Protein AF-A0A8T4J0N2-F1 (afdb_monomer)

Sequence (206 aa):
MLAQEALPVLALLLLVGSVIFLAVCAVATTSNAPPVTGGPGDLLEAAFLAGGPGRVADTVVCTMREDGRVAIDGADRLHVVRPVSHAPVEGELLALCGPEWSRPLGELRAALMRSASVQTAGDALAARGLLWRPEQRATWRIAGRVNVAAFFFAVLSFLAPLFLGDGGAPSGAAFALPPVAMLSLAAGRALAPSRSRLTRAGRRAL

InterPro domains:
  IPR026467 Ser/Gly rich, Cys interspersed, C-terminal domain [TIGR04222] (13-206)

pLDDT: mean 86.7, std 9.24, range [50.88, 97.62]

Radius of gyration: 24.99 Å; Cα contacts (8 Å, |Δi|>4): 247; chains: 1; bounding box: 57×43×68 Å

Foldseek 3Di:
DVVLVPQLVVLLVLLVVLLVQLVCLLCVLLVPQAAADDFDPDPLLLLCLVPRLLSSLVVLLVVCVVVVQWDADPQQKIAGPHQDDPDPLSVVLCVVCPPVRMDRSVVSSVVSSVDPRSVVSVVVCSNNSFFDDPVSCPSSQVSLVSNVVSLVSLVCSLCVCVVVVVPDDQDPSSVVSVVSSVVSNVSSVVSRDDPRRGDPVNVVSD

Solvent-accessible surface area (backbone atoms only — not comparable to full-atom values): 11226 Å² total; per-residue (Å²): 112,77,76,71,53,48,58,44,50,49,34,52,52,45,38,54,50,24,48,51,50,28,51,51,35,44,48,57,42,63,72,64,55,54,66,72,63,80,69,66,90,49,71,57,49,45,28,29,72,76,57,32,50,60,36,28,39,51,47,53,52,49,53,36,36,74,70,60,24,33,47,71,52,98,82,53,30,35,35,60,74,40,99,74,60,93,46,72,56,48,44,52,50,55,59,73,25,44,96,77,36,38,40,51,41,72,58,49,42,64,50,45,42,68,30,66,56,50,47,50,52,52,50,53,40,26,66,23,20,29,29,59,53,71,71,68,44,43,62,36,53,48,26,43,51,48,33,54,50,32,39,53,51,36,52,48,64,66,47,45,46,76,75,71,66,59,86,66,83,81,48,77,56,56,66,50,42,62,63,50,42,52,50,46,50,51,50,43,62,72,65,45,79,65,95,65,52,59,30,78,58,30,65,70,64,108

Organism: NCBI:txid299421

Mean predicted aligned error: 8.15 Å

Structure (mmCIF, N/CA/C/O backbone):
data_AF-A0A8T4J0N2-F1
#
_entry.id   AF-A0A8T4J0N2-F1
#
loop_
_atom_site.group_PDB
_atom_site.id
_atom_site.type_symbol
_atom_site.label_atom_id
_atom_site.label_alt_id
_atom_site.label_comp_id
_atom_site.label_asym_id
_atom_site.label_entity_id
_atom_site.label_seq_id
_atom_site.pdbx_PDB_ins_code
_atom_site.Cartn_x
_atom_site.Cartn_y
_atom_site.Cartn_z
_atom_site.occupancy
_atom_site.B_iso_or_equiv
_atom_site.auth_seq_id
_atom_site.auth_comp_id
_atom_site.auth_asym_id
_atom_site.auth_atom_id
_atom_site.pdbx_PDB_model_num
ATOM 1 N N . MET A 1 1 ? 29.913 16.029 -36.527 1.00 50.88 1 MET A N 1
ATOM 2 C CA . MET A 1 1 ? 29.400 14.638 -36.547 1.00 50.88 1 MET A CA 1
ATOM 3 C C . MET A 1 1 ? 29.474 13.961 -35.180 1.00 50.88 1 MET A C 1
ATOM 5 O O . MET A 1 1 ? 28.426 13.564 -34.704 1.00 50.88 1 MET A O 1
ATOM 9 N N . LEU A 1 2 ? 30.628 13.884 -34.494 1.00 55.22 2 LEU A N 1
ATOM 10 C CA . LEU A 1 2 ? 30.726 13.178 -33.194 1.00 55.22 2 LEU A CA 1
ATOM 11 C C . LEU A 1 2 ? 29.825 13.741 -32.071 1.00 55.22 2 LEU A C 1
ATOM 13 O O . LEU A 1 2 ? 29.312 12.971 -31.266 1.00 55.22 2 LEU A O 1
ATOM 17 N N . ALA A 1 3 ? 29.582 15.056 -32.036 1.00 60.94 3 ALA A N 1
ATOM 18 C CA . ALA A 1 3 ? 28.696 15.668 -31.037 1.00 60.94 3 ALA A CA 1
ATOM 19 C C . ALA A 1 3 ? 27.197 15.371 -31.272 1.00 60.94 3 ALA A C 1
ATOM 21 O O . ALA A 1 3 ? 26.431 15.340 -30.314 1.00 60.94 3 ALA A O 1
ATOM 22 N N . GLN A 1 4 ? 26.792 15.103 -32.522 1.00 63.59 4 GLN A N 1
ATOM 23 C CA . GLN A 1 4 ? 25.394 14.835 -32.899 1.00 63.59 4 GLN A CA 1
ATOM 24 C C . GLN A 1 4 ? 24.939 13.437 -32.441 1.00 63.59 4 GLN A C 1
ATOM 26 O O . GLN A 1 4 ? 23.790 13.246 -32.058 1.00 63.59 4 GLN A O 1
ATOM 31 N N . GLU A 1 5 ? 25.857 12.463 -32.440 1.00 69.62 5 GLU A N 1
ATOM 32 C CA . GLU A 1 5 ? 25.585 11.070 -32.049 1.00 69.62 5 GLU A CA 1
ATOM 33 C C . GLU A 1 5 ? 25.637 10.846 -30.531 1.00 69.62 5 GLU A C 1
ATOM 35 O O . GLU A 1 5 ? 25.103 9.860 -30.025 1.00 69.62 5 GLU A O 1
ATOM 40 N N . ALA A 1 6 ? 26.260 11.756 -29.779 1.00 78.56 6 ALA A N 1
ATOM 41 C CA . ALA A 1 6 ? 26.442 11.591 -28.340 1.00 78.56 6 ALA A CA 1
ATOM 42 C C . ALA A 1 6 ? 25.104 11.558 -27.584 1.00 78.56 6 ALA A C 1
ATOM 44 O O . ALA A 1 6 ? 24.925 10.753 -26.671 1.00 78.56 6 ALA A O 1
ATOM 45 N N . LEU A 1 7 ? 24.148 12.399 -27.991 1.00 79.19 7 LEU A N 1
ATOM 46 C CA . LEU A 1 7 ? 22.839 12.515 -27.352 1.00 79.19 7 LEU A CA 1
ATOM 47 C C . LEU A 1 7 ? 21.969 11.247 -27.516 1.00 79.19 7 LEU A C 1
ATOM 49 O O . LEU A 1 7 ? 21.529 10.707 -26.496 1.00 79.19 7 LEU A O 1
ATOM 53 N N . PRO A 1 8 ? 21.738 10.709 -28.736 1.00 78.31 8 PRO A N 1
ATOM 54 C CA . PRO A 1 8 ? 20.939 9.496 -28.902 1.00 78.31 8 PRO A CA 1
ATOM 55 C C . PRO A 1 8 ? 21.614 8.251 -28.314 1.00 78.31 8 PRO A C 1
ATOM 57 O O . PRO A 1 8 ? 20.932 7.405 -27.735 1.00 78.31 8 PRO A O 1
ATOM 60 N N . VAL A 1 9 ? 22.946 8.145 -28.393 1.00 82.81 9 VAL A N 1
ATOM 61 C CA . VAL A 1 9 ? 23.694 7.035 -27.780 1.00 82.81 9 VAL A CA 1
ATOM 62 C C . VAL A 1 9 ? 23.584 7.080 -26.255 1.00 82.81 9 VAL A C 1
ATOM 64 O O . VAL A 1 9 ? 23.307 6.054 -25.634 1.00 82.81 9 VAL A O 1
ATOM 67 N N . LEU A 1 10 ? 23.721 8.260 -25.642 1.00 86.69 10 LEU A N 1
ATOM 68 C CA . LEU A 1 10 ? 23.534 8.432 -24.201 1.00 86.69 10 LEU A CA 1
ATOM 69 C C . LEU A 1 10 ? 22.106 8.073 -23.770 1.00 86.69 10 LEU A C 1
ATOM 71 O O . LEU A 1 10 ? 21.930 7.366 -22.778 1.00 8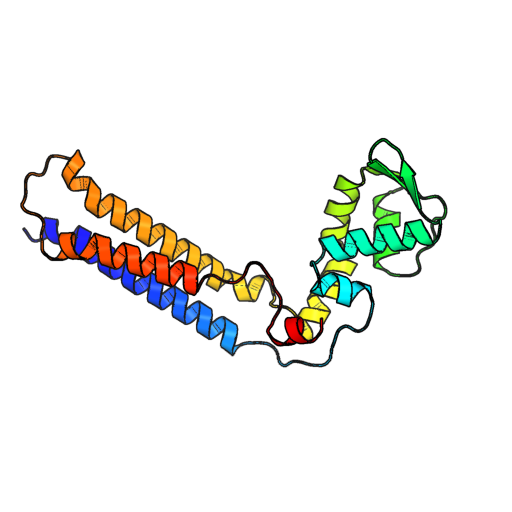6.69 10 LEU A O 1
ATOM 75 N N . ALA A 1 11 ? 21.090 8.507 -24.521 1.00 84.19 11 ALA A N 1
ATOM 76 C CA . ALA A 1 11 ? 19.697 8.162 -24.244 1.00 84.19 11 ALA A CA 1
ATOM 77 C C . ALA A 1 11 ? 19.457 6.643 -24.308 1.00 84.19 11 ALA A C 1
ATOM 79 O O . ALA A 1 11 ? 18.783 6.086 -23.441 1.00 84.19 11 ALA A O 1
ATOM 80 N N . LEU A 1 12 ? 20.053 5.956 -25.285 1.00 85.38 12 LEU A N 1
ATOM 81 C CA . LEU A 1 12 ? 19.933 4.507 -25.436 1.00 85.38 12 LEU A CA 1
ATOM 82 C C . LEU A 1 12 ? 20.635 3.757 -24.292 1.00 85.38 12 LEU A C 1
ATOM 84 O O . LEU A 1 12 ? 20.053 2.837 -23.715 1.00 85.38 12 LEU A O 1
ATOM 88 N N . LEU A 1 13 ? 21.834 4.192 -23.893 1.00 87.94 13 LEU A N 1
ATOM 89 C CA . LEU A 1 13 ? 22.542 3.643 -22.731 1.00 87.94 13 LEU A CA 1
ATOM 90 C C . LEU A 1 13 ? 21.760 3.855 -21.426 1.00 87.94 13 LEU A C 1
ATOM 92 O O . LEU A 1 13 ? 21.659 2.929 -20.621 1.00 87.94 13 LEU A O 1
ATOM 96 N N . LEU A 1 14 ? 21.158 5.033 -21.229 1.00 88.56 14 LEU A N 1
ATOM 97 C CA . LEU A 1 14 ? 20.304 5.321 -20.072 1.00 88.56 14 LEU A CA 1
ATOM 98 C C . LEU A 1 14 ? 19.050 4.441 -20.053 1.00 88.56 14 LEU A C 1
ATOM 100 O O . LEU A 1 14 ? 18.684 3.924 -18.996 1.00 88.56 14 LEU A O 1
ATOM 104 N N . LEU A 1 15 ? 18.409 4.220 -21.206 1.00 87.25 15 LEU A N 1
ATOM 105 C CA . LEU A 1 15 ? 17.258 3.323 -21.321 1.00 87.25 15 LEU A CA 1
ATOM 106 C C . LEU A 1 15 ? 17.630 1.893 -20.931 1.00 87.25 15 LEU A C 1
ATOM 108 O O . LEU A 1 15 ? 17.004 1.329 -20.031 1.00 87.25 15 LEU A O 1
ATOM 112 N N . VAL A 1 16 ? 18.671 1.334 -21.552 1.00 88.94 16 VAL A N 1
ATOM 113 C CA . VAL A 1 16 ? 19.139 -0.032 -21.277 1.00 88.94 16 VAL A CA 1
ATOM 114 C C . VAL A 1 16 ? 19.556 -0.174 -19.811 1.00 88.94 16 VAL A C 1
ATOM 116 O O . VAL A 1 16 ? 19.083 -1.080 -19.123 1.00 88.94 16 VAL A O 1
ATOM 119 N N . GLY A 1 17 ? 20.356 0.763 -19.296 1.00 89.94 17 GLY A N 1
ATOM 120 C CA . GLY A 1 17 ? 20.776 0.790 -17.896 1.00 89.94 17 GLY A CA 1
ATOM 121 C C . GLY A 1 17 ? 19.598 0.866 -16.923 1.00 89.94 17 GLY A C 1
ATOM 122 O O . GLY A 1 17 ? 19.579 0.146 -15.927 1.00 89.94 17 GLY A O 1
ATOM 123 N N . SER A 1 18 ? 18.570 1.665 -17.229 1.00 88.75 18 SER A N 1
ATOM 124 C CA . SER A 1 18 ? 17.374 1.783 -16.383 1.00 88.75 18 SER A CA 1
ATOM 125 C C . SER A 1 18 ? 16.547 0.495 -16.336 1.00 88.75 18 SER A C 1
ATOM 127 O O . SER A 1 18 ? 16.033 0.138 -15.276 1.00 88.75 18 SER A O 1
ATOM 129 N N . VAL A 1 19 ? 16.432 -0.222 -17.462 1.00 88.75 19 VAL A N 1
ATOM 130 C CA . VAL A 1 19 ? 15.719 -1.506 -17.536 1.00 88.75 19 VAL A CA 1
ATOM 131 C C . VAL A 1 19 ? 16.479 -2.574 -16.755 1.00 88.75 19 VAL A C 1
ATOM 133 O O . VAL A 1 19 ? 15.862 -3.294 -15.973 1.00 88.75 19 VAL A O 1
ATOM 136 N N . ILE A 1 20 ? 17.807 -2.641 -16.902 1.00 89.69 20 ILE A N 1
ATOM 137 C CA . ILE A 1 20 ? 18.653 -3.566 -16.134 1.00 89.69 20 ILE A CA 1
ATOM 138 C C . ILE A 1 20 ? 18.548 -3.258 -14.639 1.00 89.69 20 ILE A C 1
ATOM 140 O O . ILE A 1 20 ? 18.292 -4.163 -13.850 1.00 89.69 20 ILE A O 1
ATOM 144 N N . PHE A 1 21 ? 18.670 -1.991 -14.239 1.00 89.50 21 PHE A N 1
ATOM 145 C CA . PHE A 1 21 ? 18.542 -1.581 -12.840 1.00 89.50 21 PHE A CA 1
ATOM 146 C C . PHE A 1 21 ? 17.172 -1.952 -12.254 1.00 89.50 21 PHE A C 1
ATOM 148 O O . PHE A 1 21 ? 17.094 -2.486 -11.146 1.00 89.50 21 PHE A O 1
ATOM 155 N N . LEU A 1 22 ? 16.093 -1.737 -13.015 1.00 87.94 22 LEU A N 1
ATOM 156 C CA . LEU A 1 22 ? 14.745 -2.150 -12.634 1.00 87.94 22 LEU A CA 1
ATOM 157 C C . LEU A 1 22 ? 14.621 -3.668 -12.493 1.00 87.94 22 LEU A C 1
ATOM 159 O O . LEU A 1 22 ? 14.074 -4.131 -11.493 1.00 87.94 22 LEU A O 1
ATOM 163 N N . ALA A 1 23 ? 15.133 -4.434 -13.455 1.00 87.94 23 ALA A N 1
ATOM 164 C CA . ALA A 1 23 ? 15.103 -5.892 -13.423 1.00 87.94 23 ALA A CA 1
ATOM 165 C C . ALA A 1 23 ? 15.900 -6.446 -12.234 1.00 87.94 23 ALA A C 1
ATOM 167 O O . ALA A 1 23 ? 15.389 -7.289 -11.502 1.00 87.94 23 ALA A O 1
ATOM 168 N N . VAL A 1 24 ? 17.103 -5.923 -11.977 1.00 89.00 24 VAL A N 1
ATOM 169 C CA . VAL A 1 24 ? 17.932 -6.302 -10.823 1.00 89.00 24 VAL A CA 1
ATOM 170 C C . VAL A 1 24 ? 17.214 -5.982 -9.517 1.00 89.00 24 VAL A C 1
ATOM 172 O O . VAL A 1 24 ? 17.145 -6.840 -8.644 1.00 89.00 24 VAL A O 1
ATOM 175 N N . CYS A 1 25 ? 16.617 -4.795 -9.384 1.00 86.81 25 CYS A N 1
ATOM 176 C CA . CYS A 1 25 ? 15.851 -4.439 -8.190 1.00 86.81 25 CYS A CA 1
ATOM 177 C C . CYS A 1 25 ? 14.609 -5.327 -8.012 1.00 86.81 25 CYS A C 1
ATOM 179 O O . CYS A 1 25 ? 14.302 -5.732 -6.892 1.00 86.81 25 CYS A O 1
ATOM 181 N N . ALA A 1 26 ? 13.901 -5.666 -9.091 1.00 85.25 26 ALA A N 1
ATOM 182 C CA . ALA A 1 26 ? 12.766 -6.584 -9.040 1.00 85.25 26 ALA A CA 1
ATOM 183 C C . ALA A 1 26 ? 13.210 -7.985 -8.585 1.00 85.25 26 ALA A C 1
ATOM 185 O O . ALA A 1 26 ? 12.654 -8.533 -7.636 1.00 85.25 26 ALA A O 1
ATOM 186 N N . VAL A 1 27 ? 14.265 -8.536 -9.190 1.00 86.25 27 VAL A N 1
ATOM 187 C CA . VAL A 1 27 ? 14.806 -9.852 -8.827 1.00 86.25 27 VAL A CA 1
ATOM 188 C C . VAL A 1 27 ? 15.320 -9.848 -7.391 1.00 86.25 27 VAL A C 1
ATOM 190 O O . VAL A 1 27 ? 14.867 -10.670 -6.602 1.00 86.25 27 VAL A O 1
ATOM 193 N N . ALA A 1 28 ? 16.175 -8.893 -7.017 1.00 85.06 28 ALA A N 1
ATOM 194 C CA . ALA A 1 28 ? 16.762 -8.802 -5.682 1.00 85.06 28 ALA A CA 1
ATOM 195 C C . ALA A 1 28 ? 15.707 -8.643 -4.581 1.00 85.06 28 ALA A C 1
ATOM 197 O O . ALA A 1 28 ? 15.863 -9.181 -3.488 1.00 85.06 28 ALA A O 1
ATOM 198 N N . THR A 1 29 ? 14.616 -7.923 -4.848 1.00 81.62 29 THR A N 1
ATOM 199 C CA . THR A 1 29 ? 13.525 -7.818 -3.872 1.00 81.62 29 THR A CA 1
ATOM 200 C C . THR A 1 29 ? 12.749 -9.121 -3.767 1.00 81.62 29 THR A C 1
ATOM 202 O O . THR A 1 29 ? 12.501 -9.576 -2.658 1.00 81.62 29 THR A O 1
ATOM 205 N N . THR A 1 30 ? 12.431 -9.772 -4.890 1.00 77.31 30 THR A N 1
ATOM 206 C CA . THR A 1 30 ? 11.711 -11.056 -4.880 1.00 77.31 30 THR A CA 1
ATOM 207 C C . THR A 1 30 ? 12.519 -12.222 -4.312 1.00 77.31 30 THR A C 1
ATOM 209 O O . THR A 1 30 ? 11.931 -13.094 -3.678 1.00 77.31 30 THR A O 1
ATOM 212 N N . SER A 1 31 ? 13.841 -12.243 -4.497 1.00 78.56 31 SER A N 1
ATOM 213 C CA . SER A 1 31 ? 14.718 -13.298 -3.978 1.00 78.56 31 SER A CA 1
ATOM 214 C C . SER A 1 31 ? 14.928 -13.196 -2.470 1.00 78.56 31 SER A C 1
ATOM 216 O O . SER A 1 31 ? 15.083 -14.216 -1.810 1.00 78.56 31 SER A O 1
ATOM 218 N N . ASN A 1 32 ? 14.864 -11.984 -1.913 1.00 76.06 32 ASN A N 1
ATOM 219 C CA . ASN A 1 32 ? 14.923 -11.729 -0.473 1.00 76.06 32 ASN A CA 1
ATOM 220 C C . ASN A 1 32 ? 13.533 -11.765 0.192 1.00 76.06 32 ASN A C 1
ATOM 222 O O . ASN A 1 32 ? 13.309 -11.105 1.209 1.00 76.06 32 ASN A O 1
ATOM 226 N N . ALA A 1 33 ? 12.579 -12.506 -0.387 1.00 70.50 33 ALA A N 1
ATOM 227 C CA . ALA A 1 33 ? 11.277 -12.708 0.235 1.00 70.50 33 ALA A CA 1
ATOM 228 C C . ALA A 1 33 ? 11.452 -13.369 1.615 1.00 70.50 33 ALA A C 1
ATOM 230 O O . ALA A 1 33 ? 12.124 -14.400 1.701 1.00 70.50 33 ALA A O 1
ATOM 231 N N . PRO A 1 34 ? 10.842 -12.827 2.686 1.00 72.44 34 PRO A N 1
ATOM 232 C CA . PRO A 1 34 ? 10.880 -13.476 3.988 1.00 72.44 34 PRO A CA 1
ATOM 233 C C . PRO A 1 34 ? 10.275 -14.888 3.914 1.00 72.44 34 PRO A C 1
ATOM 235 O O . PRO A 1 34 ? 9.310 -15.095 3.166 1.00 72.44 34 PRO A O 1
ATOM 238 N N . PRO A 1 35 ? 10.799 -15.854 4.689 1.00 79.00 35 PRO A N 1
ATOM 239 C CA . PRO A 1 35 ? 10.188 -17.171 4.794 1.00 79.00 35 PRO A CA 1
ATOM 240 C C . PRO A 1 35 ? 8.752 -17.055 5.317 1.00 79.00 35 PRO A C 1
ATOM 242 O O . PRO A 1 35 ? 8.436 -16.201 6.145 1.00 79.00 35 PRO A O 1
ATOM 245 N N . VAL A 1 36 ? 7.877 -17.924 4.813 1.00 84.44 36 VAL A N 1
ATOM 246 C CA . VAL A 1 36 ? 6.458 -17.925 5.177 1.00 84.44 36 VAL A CA 1
ATOM 247 C C . VAL A 1 36 ? 6.273 -18.745 6.443 1.00 84.44 36 VAL A C 1
ATOM 249 O O . VAL A 1 36 ? 6.530 -19.949 6.439 1.00 84.44 36 VAL A O 1
ATOM 252 N N . THR A 1 37 ? 5.801 -18.110 7.510 1.00 83.25 37 THR A N 1
ATOM 253 C CA . THR A 1 37 ? 5.580 -18.759 8.809 1.00 83.25 37 THR A CA 1
ATOM 254 C C . THR A 1 37 ? 4.122 -18.595 9.247 1.00 83.25 37 THR A C 1
ATOM 256 O O . THR A 1 37 ? 3.791 -17.747 10.066 1.00 83.25 37 THR A O 1
ATOM 259 N N . GLY A 1 38 ? 3.226 -19.420 8.691 1.00 84.25 38 GLY A N 1
ATOM 260 C CA . GLY A 1 38 ? 1.803 -19.468 9.070 1.00 84.25 38 GLY A CA 1
ATOM 261 C C . GLY A 1 38 ? 0.872 -18.543 8.270 1.00 84.25 38 GLY A C 1
ATOM 262 O O . GLY A 1 38 ? 1.236 -18.042 7.206 1.00 84.25 38 GLY A O 1
ATOM 263 N N . GLY A 1 39 ? -0.359 -18.375 8.768 1.00 85.69 39 GLY A N 1
ATOM 264 C CA . GLY A 1 39 ? -1.428 -17.555 8.179 1.00 85.69 39 GLY A CA 1
ATOM 265 C C . GLY A 1 39 ? -1.820 -16.353 9.057 1.00 85.69 39 GLY A C 1
ATOM 266 O O . GLY A 1 39 ? -1.110 -16.055 10.022 1.00 85.69 39 GLY A O 1
ATOM 267 N N . PRO A 1 40 ? -2.915 -15.640 8.729 1.00 86.12 40 PRO A N 1
ATOM 268 C CA . PRO A 1 40 ?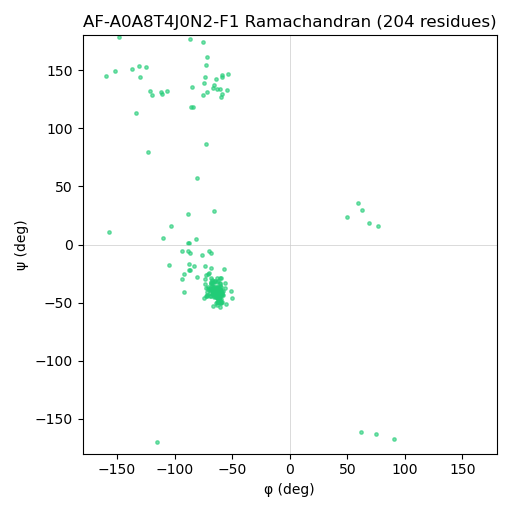 -3.482 -14.626 9.617 1.00 86.12 40 PRO A CA 1
ATOM 269 C C . PRO A 1 40 ? -3.970 -15.276 10.919 1.00 86.12 40 PRO A C 1
ATOM 271 O O . PRO A 1 40 ? -4.619 -16.321 10.889 1.00 86.12 40 PRO A O 1
ATOM 274 N N . GLY A 1 41 ? -3.625 -14.674 12.055 1.00 86.81 41 GLY A N 1
ATOM 275 C CA . GLY A 1 41 ? -3.974 -15.165 13.388 1.00 86.81 41 GLY A CA 1
ATOM 276 C C . GLY A 1 41 ? -5.337 -14.691 13.890 1.00 86.81 41 GLY A C 1
ATOM 277 O O . GLY A 1 41 ? -5.911 -15.333 14.765 1.00 86.81 41 GLY A O 1
ATOM 278 N N . ASP A 1 42 ? -5.865 -13.594 13.342 1.00 91.12 42 ASP A N 1
ATOM 279 C CA . ASP A 1 42 ? -7.144 -13.012 13.750 1.00 91.12 42 ASP A CA 1
ATOM 280 C C . ASP A 1 42 ? -7.893 -12.324 12.585 1.00 91.12 42 ASP A C 1
ATOM 282 O O . ASP A 1 42 ? -7.427 -12.265 11.439 1.00 91.12 42 ASP A O 1
ATOM 286 N N . LEU A 1 43 ? -9.088 -11.804 12.888 1.00 92.50 43 LEU A N 1
ATOM 287 C CA . LEU A 1 43 ? -9.945 -11.096 11.933 1.00 92.50 43 LEU A CA 1
ATOM 288 C C . LEU A 1 43 ? -9.298 -9.807 11.399 1.00 92.50 43 LEU A C 1
ATOM 290 O O . LEU A 1 43 ? -9.482 -9.470 10.228 1.00 92.50 43 LEU A O 1
ATOM 294 N N . LEU A 1 44 ? -8.549 -9.077 12.230 1.00 93.25 44 LEU A N 1
ATOM 295 C CA . LEU A 1 44 ? -7.941 -7.800 11.849 1.00 93.25 44 LEU A CA 1
ATOM 296 C C . LEU A 1 44 ? -6.767 -8.013 10.892 1.00 93.25 44 LEU A C 1
ATOM 298 O O . LEU A 1 44 ? -6.606 -7.266 9.929 1.00 93.25 44 LEU A O 1
ATOM 302 N N . GLU A 1 45 ? -5.985 -9.066 11.091 1.00 93.75 45 GLU A N 1
ATOM 303 C CA . GLU A 1 45 ? -4.941 -9.501 10.177 1.00 93.75 45 GLU A CA 1
ATOM 304 C C . GLU A 1 45 ? -5.520 -9.993 8.848 1.00 93.75 45 GLU A C 1
ATOM 306 O O . GLU A 1 45 ? -5.011 -9.621 7.786 1.00 93.75 45 GLU A O 1
ATOM 311 N N . ALA A 1 46 ? -6.615 -10.760 8.873 1.00 93.31 46 ALA A N 1
ATOM 312 C CA . ALA A 1 46 ? -7.325 -11.159 7.657 1.00 93.31 46 ALA A CA 1
ATOM 313 C C . ALA A 1 46 ? -7.867 -9.935 6.893 1.00 93.31 46 ALA A C 1
ATOM 315 O O . ALA A 1 46 ? -7.671 -9.813 5.680 1.00 93.31 46 ALA A O 1
ATOM 316 N N . ALA A 1 47 ? -8.458 -8.967 7.601 1.00 93.31 47 ALA A N 1
ATOM 317 C CA . ALA A 1 47 ? -8.879 -7.685 7.041 1.00 93.31 47 ALA A CA 1
ATOM 318 C C . ALA A 1 47 ? -7.694 -6.905 6.443 1.00 93.31 47 ALA A C 1
ATOM 320 O O . ALA A 1 47 ? -7.801 -6.348 5.343 1.00 93.31 47 ALA A O 1
ATOM 321 N N . PHE A 1 48 ? -6.538 -6.909 7.115 1.00 93.94 48 PHE A N 1
ATOM 322 C CA . PHE A 1 48 ? -5.318 -6.281 6.614 1.00 93.94 48 PHE A CA 1
ATOM 323 C C . PHE A 1 48 ? -4.843 -6.948 5.319 1.00 93.94 48 PHE A C 1
ATOM 325 O O . PHE A 1 48 ? -4.456 -6.254 4.379 1.00 93.94 48 PHE A O 1
ATOM 332 N N . LEU A 1 49 ? -4.890 -8.276 5.214 1.00 92.12 49 LEU A N 1
ATOM 333 C CA . LEU A 1 49 ? -4.537 -8.964 3.972 1.00 92.12 49 LEU A CA 1
ATOM 334 C C . LEU A 1 49 ? -5.543 -8.655 2.852 1.00 92.12 49 LEU A C 1
ATOM 336 O O . LEU A 1 49 ? -5.136 -8.386 1.722 1.00 92.12 49 LEU A O 1
ATOM 340 N N . ALA A 1 50 ? -6.838 -8.609 3.162 1.00 90.56 50 ALA A N 1
ATOM 341 C CA . ALA A 1 50 ? -7.890 -8.379 2.174 1.00 90.56 50 ALA A CA 1
ATOM 342 C C . ALA A 1 50 ? -7.883 -6.957 1.583 1.00 90.56 50 ALA A C 1
ATOM 344 O O . ALA A 1 50 ? -8.255 -6.767 0.425 1.00 90.56 50 ALA A O 1
ATOM 345 N N . GLY A 1 51 ? -7.477 -5.938 2.350 1.00 87.56 51 GLY A N 1
ATOM 346 C CA . GLY A 1 51 ? -7.547 -4.545 1.881 1.00 87.56 51 GLY A CA 1
ATOM 347 C C . GLY A 1 51 ? -6.597 -3.551 2.546 1.00 87.56 51 GLY A C 1
ATOM 348 O O . GLY A 1 51 ? -6.718 -2.344 2.333 1.00 87.56 51 GLY A O 1
ATOM 349 N N . GLY A 1 52 ? -5.632 -4.023 3.328 1.00 91.81 52 GLY A N 1
ATOM 350 C CA . GLY A 1 52 ? -4.648 -3.193 4.014 1.00 91.81 52 GLY A CA 1
ATOM 351 C C . GLY A 1 52 ? -5.211 -2.448 5.231 1.00 91.81 52 GLY A C 1
ATOM 352 O O . GLY A 1 52 ? -6.290 -2.775 5.726 1.00 91.81 52 GLY A O 1
ATOM 353 N N . PRO A 1 53 ? -4.507 -1.406 5.709 1.00 93.62 53 PRO A N 1
ATOM 354 C CA . PRO A 1 53 ? -4.854 -0.709 6.951 1.00 93.62 53 PRO A CA 1
ATOM 355 C C . PRO A 1 53 ? -6.226 -0.025 6.896 1.00 93.62 53 PRO A C 1
ATOM 357 O O . PRO A 1 53 ? -6.896 0.092 7.915 1.00 93.62 53 PRO A O 1
ATOM 360 N N . GLY A 1 54 ? -6.678 0.391 5.707 1.00 94.00 54 GLY A N 1
ATOM 361 C CA . GLY A 1 54 ? -8.024 0.939 5.534 1.00 94.00 54 GLY A CA 1
ATOM 362 C C . GLY A 1 54 ? -9.103 -0.109 5.806 1.00 94.00 54 GLY A C 1
ATOM 363 O O . GLY A 1 54 ? -10.067 0.171 6.509 1.00 94.00 54 GLY A O 1
ATOM 364 N N . ARG A 1 55 ? -8.929 -1.345 5.325 1.00 94.62 55 ARG A N 1
ATOM 365 C CA . ARG A 1 55 ? -9.894 -2.414 5.608 1.00 94.62 55 ARG A CA 1
ATOM 366 C C . ARG A 1 55 ? -9.905 -2.783 7.092 1.00 94.62 55 ARG A C 1
ATOM 368 O O . ARG A 1 55 ? -10.979 -3.062 7.610 1.00 94.62 55 ARG A O 1
ATOM 375 N N . VAL A 1 56 ? -8.763 -2.720 7.780 1.00 96.00 56 VAL A N 1
ATOM 376 C CA . VAL A 1 56 ? -8.711 -2.877 9.245 1.00 96.00 56 VAL A CA 1
ATOM 377 C C . VAL A 1 56 ? -9.533 -1.797 9.937 1.00 96.00 56 VAL A C 1
ATOM 379 O O . VAL A 1 56 ? -10.403 -2.130 10.730 1.00 96.00 56 VAL A O 1
ATOM 382 N N . ALA A 1 57 ? -9.329 -0.524 9.587 1.00 96.50 57 ALA A N 1
ATOM 383 C CA . ALA A 1 57 ? -10.091 0.577 10.173 1.00 96.50 57 ALA A CA 1
ATOM 384 C C . ALA A 1 57 ? -11.608 0.428 9.953 1.00 96.50 57 ALA A C 1
ATOM 386 O O . ALA A 1 57 ? -12.376 0.606 10.893 1.00 96.50 57 ALA A O 1
ATOM 387 N N . ASP A 1 58 ? -12.033 0.043 8.743 1.00 96.50 58 ASP A N 1
ATOM 388 C CA . ASP A 1 58 ? -13.451 -0.224 8.453 1.00 96.50 58 ASP A CA 1
ATOM 389 C C . ASP A 1 58 ? -13.985 -1.385 9.293 1.00 96.50 58 ASP A C 1
ATOM 391 O O . ASP A 1 58 ? -15.069 -1.289 9.855 1.00 96.50 58 ASP A O 1
ATOM 395 N N . THR A 1 59 ? -13.206 -2.465 9.407 1.00 97.06 59 THR A N 1
ATOM 396 C CA . THR A 1 59 ? -13.592 -3.652 10.182 1.00 97.06 59 THR A CA 1
ATOM 397 C C . THR A 1 59 ? -13.788 -3.292 11.648 1.00 97.06 59 THR A C 1
ATOM 399 O O . THR A 1 59 ? -14.814 -3.642 12.207 1.00 97.06 59 THR A O 1
ATOM 402 N N . VAL A 1 60 ? -12.867 -2.527 12.240 1.00 96.94 60 VAL A N 1
ATOM 403 C CA . VAL A 1 60 ? -12.961 -2.059 13.632 1.00 96.94 60 VAL A CA 1
ATOM 404 C C . VAL A 1 60 ? -14.208 -1.203 13.855 1.00 96.94 60 VAL A C 1
ATOM 406 O O . VAL A 1 60 ? -14.929 -1.391 14.831 1.00 96.94 60 VAL A O 1
ATOM 409 N N . VAL A 1 61 ? -14.493 -0.265 12.949 1.00 96.50 61 VAL A N 1
ATOM 410 C CA . VAL A 1 61 ? -15.696 0.574 13.053 1.00 96.50 61 VAL A CA 1
ATOM 411 C C . VAL A 1 61 ? -16.963 -0.272 12.920 1.00 96.50 61 VAL A C 1
ATOM 413 O O . VAL A 1 61 ? -17.902 -0.080 13.691 1.00 96.50 61 VAL A O 1
ATOM 416 N N . CYS A 1 62 ? -16.995 -1.221 11.981 1.00 96.75 62 CYS A N 1
ATOM 417 C CA . CYS A 1 62 ? -18.117 -2.139 11.801 1.00 96.75 62 CYS A CA 1
ATOM 418 C C . CYS A 1 62 ? -18.339 -3.021 13.034 1.00 96.75 62 CYS A C 1
ATOM 420 O O . CYS A 1 62 ? -19.457 -3.041 13.540 1.00 96.75 62 CYS A O 1
ATOM 422 N N . THR A 1 63 ? -17.300 -3.666 13.571 1.00 96.38 63 THR A N 1
ATOM 423 C CA . THR A 1 63 ? -17.423 -4.538 14.752 1.00 96.38 63 THR A CA 1
ATOM 424 C C . THR A 1 63 ? -17.863 -3.749 15.981 1.00 96.38 63 THR A C 1
ATOM 426 O O . THR A 1 63 ? -18.793 -4.149 16.676 1.00 96.38 63 THR A O 1
ATOM 429 N N . MET A 1 64 ? -17.282 -2.570 16.227 1.00 97.12 64 MET A N 1
ATOM 430 C CA . MET A 1 64 ? -17.708 -1.718 17.342 1.00 97.12 64 MET A CA 1
ATOM 431 C C . MET A 1 64 ? -19.144 -1.200 17.170 1.00 97.12 64 MET A C 1
ATOM 433 O O . MET A 1 64 ? -19.835 -0.969 18.167 1.00 97.12 64 MET A O 1
ATOM 437 N N . ARG A 1 65 ? -19.603 -0.982 15.931 1.00 96.69 65 ARG A N 1
ATOM 438 C CA . ARG A 1 65 ? -20.978 -0.553 15.642 1.00 96.69 65 ARG A CA 1
ATOM 439 C C . ARG A 1 65 ? -21.971 -1.690 15.854 1.00 96.69 65 ARG A C 1
ATOM 441 O O . ARG A 1 65 ? -23.015 -1.460 16.454 1.00 96.69 65 ARG A O 1
ATOM 448 N N . GLU A 1 66 ? -21.647 -2.890 15.384 1.00 96.38 66 GLU A N 1
ATOM 449 C CA . GLU A 1 66 ? -22.450 -4.102 15.587 1.00 96.38 66 GLU A CA 1
ATOM 450 C C . GLU A 1 66 ? -22.592 -4.433 17.075 1.00 96.38 66 GLU A C 1
ATOM 452 O O . GLU A 1 66 ? -23.690 -4.731 17.539 1.00 96.38 66 GLU A O 1
ATOM 457 N N . ASP A 1 67 ? -21.527 -4.235 17.854 1.00 95.94 67 ASP A N 1
ATOM 458 C CA . ASP A 1 67 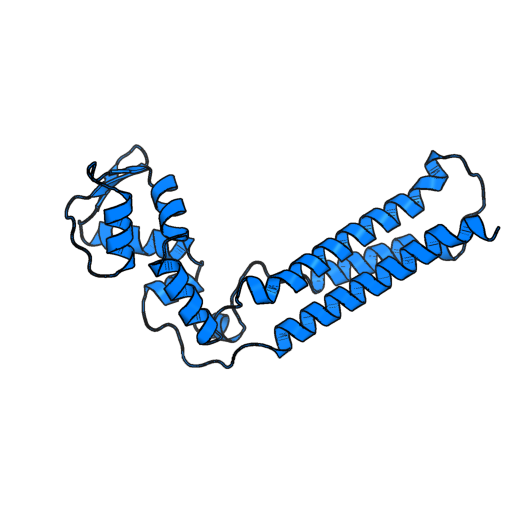? -21.564 -4.354 19.312 1.00 95.94 67 ASP A CA 1
ATOM 459 C C . ASP A 1 67 ? -22.356 -3.225 20.000 1.00 95.94 67 ASP A C 1
ATOM 461 O O . ASP A 1 67 ? -22.486 -3.218 21.225 1.00 95.94 67 ASP A O 1
ATOM 465 N N . GLY A 1 68 ? -22.830 -2.204 19.281 1.00 96.06 68 GLY A N 1
ATOM 466 C CA . GLY A 1 68 ? -23.490 -1.036 19.875 1.00 96.06 68 GLY A CA 1
ATOM 467 C C . GLY A 1 68 ? -22.570 -0.226 20.800 1.00 96.06 68 GLY A C 1
ATOM 468 O O . GLY A 1 68 ? -23.017 0.342 21.799 1.00 96.06 68 GLY A O 1
ATOM 469 N N . ARG A 1 69 ? -21.258 -0.228 20.533 1.00 96.81 69 ARG A N 1
ATOM 470 C CA . ARG A 1 69 ? -20.256 0.568 21.266 1.00 96.81 69 ARG A CA 1
ATOM 471 C C . ARG A 1 69 ? -20.013 1.925 20.616 1.00 96.81 69 ARG A C 1
ATOM 473 O O . ARG A 1 69 ? -19.666 2.876 21.314 1.00 96.81 69 ARG A O 1
ATOM 480 N N . VAL A 1 70 ? -20.254 2.034 19.314 1.00 97.12 70 VAL A N 1
ATOM 481 C CA . VAL A 1 70 ? -20.210 3.292 18.560 1.00 97.12 70 VAL A CA 1
ATOM 482 C C . VAL A 1 70 ? -21.464 3.453 17.704 1.00 97.12 70 VAL A C 1
ATOM 484 O O . VAL A 1 70 ? -22.085 2.472 17.296 1.00 97.12 70 VAL A O 1
ATOM 487 N N . ALA A 1 71 ? -21.819 4.697 17.408 1.00 96.75 71 ALA A N 1
ATOM 488 C CA . ALA A 1 71 ? -22.870 5.071 16.473 1.00 96.75 71 ALA A CA 1
ATOM 489 C C . ALA A 1 71 ? -22.299 6.008 15.403 1.00 96.75 71 ALA A C 1
ATOM 491 O O . ALA A 1 71 ? -21.324 6.712 15.649 1.00 96.75 71 ALA A O 1
ATOM 492 N N . ILE A 1 72 ? -22.898 6.016 14.214 1.00 96.19 72 ILE A N 1
ATOM 493 C CA . ILE A 1 72 ? -22.546 6.946 13.135 1.00 96.19 72 ILE A CA 1
ATOM 494 C C . ILE A 1 72 ? -23.797 7.762 12.829 1.00 96.19 72 ILE A C 1
ATOM 496 O O . ILE A 1 72 ? -24.871 7.181 12.653 1.00 96.19 72 ILE A O 1
ATOM 500 N N . ASP A 1 73 ? -23.668 9.085 12.811 1.00 93.94 73 ASP A N 1
ATOM 501 C CA . ASP A 1 73 ? -24.774 9.990 12.502 1.00 93.94 73 ASP A CA 1
ATOM 502 C C . ASP A 1 73 ? -24.929 10.247 10.990 1.00 93.94 73 ASP A C 1
ATOM 504 O O . ASP A 1 73 ? -24.153 9.772 10.160 1.00 93.94 73 ASP A O 1
ATOM 508 N N . GLY A 1 74 ? -25.960 11.011 10.615 1.00 88.62 74 GLY A N 1
ATOM 509 C CA . GLY A 1 74 ? -26.216 11.379 9.218 1.00 88.62 74 GLY A CA 1
ATOM 510 C C . GLY A 1 74 ? -25.186 12.338 8.602 1.00 88.62 74 GLY A C 1
ATOM 511 O O . GLY A 1 74 ? -25.256 12.592 7.403 1.00 88.62 74 GLY A O 1
ATOM 512 N N . ALA A 1 75 ? -24.246 12.866 9.392 1.00 91.56 75 ALA A N 1
ATOM 513 C CA . ALA A 1 75 ? -23.175 13.762 8.960 1.00 91.56 75 ALA A CA 1
ATOM 514 C C . ALA A 1 75 ? -21.812 13.046 8.851 1.00 91.56 75 ALA A C 1
ATOM 516 O O . ALA A 1 75 ? -20.777 13.709 8.789 1.00 91.56 75 ALA A O 1
ATOM 517 N N . ASP A 1 76 ? -21.809 11.707 8.826 1.00 94.19 76 ASP A N 1
ATOM 518 C CA . ASP A 1 76 ? -20.608 10.863 8.765 1.00 94.19 76 ASP A CA 1
ATOM 519 C C . ASP A 1 76 ? -19.650 11.086 9.949 1.00 94.19 76 ASP A C 1
ATOM 521 O O . ASP A 1 76 ? -18.421 11.044 9.830 1.00 94.19 76 ASP A O 1
ATOM 525 N N . ARG A 1 77 ? -20.211 11.347 11.132 1.00 96.56 77 ARG A N 1
ATOM 526 C CA . ARG A 1 77 ? -19.458 11.456 12.381 1.00 96.56 77 ARG A CA 1
ATOM 527 C C . ARG A 1 77 ? -19.704 10.230 13.242 1.00 96.56 77 ARG A C 1
ATOM 529 O O . ARG A 1 77 ? -20.840 9.810 13.454 1.00 96.56 77 ARG A O 1
ATOM 536 N N . LEU A 1 78 ? -18.612 9.668 13.750 1.00 97.62 78 LEU A N 1
ATOM 537 C CA . LEU A 1 78 ? -18.651 8.583 14.714 1.00 97.62 78 LEU A CA 1
ATOM 538 C C . LEU A 1 78 ? -18.796 9.163 16.120 1.00 97.62 78 LEU A C 1
ATOM 540 O O . LEU A 1 78 ? -18.082 10.099 16.472 1.00 97.62 78 LEU A O 1
ATOM 544 N N . HIS A 1 79 ? -19.679 8.567 16.912 1.00 97.50 79 HIS A N 1
ATOM 545 C CA . HIS A 1 79 ? -19.932 8.865 18.318 1.00 97.50 79 HIS A CA 1
ATOM 546 C C . HIS A 1 79 ? -19.701 7.604 19.147 1.00 97.50 79 HIS A C 1
ATOM 548 O O . HIS A 1 79 ? -20.194 6.527 18.806 1.00 97.50 79 HIS A O 1
ATOM 554 N N . VAL A 1 80 ? -18.960 7.717 20.242 1.00 97.38 80 VAL A N 1
ATOM 555 C CA . VAL A 1 80 ? -18.722 6.618 21.178 1.00 97.38 80 VAL A CA 1
ATOM 556 C C . VAL A 1 80 ? -19.890 6.549 22.156 1.00 97.38 80 VAL A C 1
ATOM 558 O O . VAL A 1 80 ? -20.143 7.482 22.909 1.00 97.38 80 VAL A O 1
ATOM 561 N N . VAL A 1 81 ? -20.596 5.419 22.151 1.00 97.00 81 VAL A N 1
ATOM 562 C CA . VAL A 1 81 ? -21.727 5.137 23.051 1.00 97.00 81 VAL A CA 1
ATOM 563 C C . VAL A 1 81 ? -21.234 4.431 24.310 1.00 97.00 81 VAL A C 1
ATOM 565 O O . VAL A 1 81 ? -21.679 4.726 25.417 1.00 97.00 81 VAL A O 1
ATOM 568 N N . ARG A 1 82 ? -20.300 3.486 24.148 1.00 95.69 82 ARG A N 1
ATOM 569 C CA . ARG A 1 82 ? -19.689 2.731 25.246 1.00 95.69 82 ARG A CA 1
ATOM 570 C C . ARG A 1 82 ? -18.171 2.690 25.051 1.00 95.69 82 ARG A C 1
ATOM 572 O O . ARG A 1 82 ? -17.718 2.038 24.109 1.00 95.69 82 ARG A O 1
ATOM 579 N N . PRO A 1 83 ? -17.375 3.334 25.924 1.00 93.81 83 PRO A N 1
ATOM 580 C CA . PRO A 1 83 ? -15.923 3.430 25.776 1.00 93.81 83 PRO A CA 1
ATOM 581 C C . PRO A 1 83 ? -15.216 2.156 26.263 1.00 93.81 83 PRO A C 1
ATOM 583 O O . PRO A 1 83 ? -14.381 2.187 27.163 1.00 93.81 83 PRO A O 1
ATOM 586 N N . VAL A 1 84 ? -15.582 1.011 25.687 1.00 94.56 84 VAL A N 1
ATOM 587 C CA . VAL A 1 84 ? -15.009 -0.301 26.006 1.00 94.56 84 VAL A CA 1
ATOM 588 C C . VAL A 1 84 ? -14.186 -0.777 24.819 1.00 94.56 84 VAL A C 1
ATOM 590 O O . VAL A 1 84 ? -14.682 -0.796 23.692 1.00 94.56 84 VAL A O 1
ATOM 593 N N . SER A 1 85 ? -12.946 -1.179 25.087 1.00 94.12 85 SER A N 1
ATOM 594 C CA . SER A 1 85 ? -12.017 -1.739 24.108 1.00 94.12 85 SER A CA 1
ATOM 595 C C . SER A 1 85 ? -11.771 -3.220 24.398 1.00 94.12 85 SER A C 1
ATOM 597 O O . SER A 1 85 ? -11.490 -3.594 25.535 1.00 94.12 85 SER A O 1
ATOM 599 N N . HIS A 1 86 ? -11.877 -4.053 23.367 1.00 93.06 86 HIS A N 1
ATOM 600 C CA . HIS A 1 86 ? -11.556 -5.480 23.369 1.00 93.06 86 HIS A CA 1
ATOM 601 C C . HIS A 1 86 ? -10.234 -5.776 22.648 1.00 93.06 86 HIS A C 1
ATOM 603 O O . HIS A 1 86 ? -9.656 -6.843 22.840 1.00 93.06 86 HIS A O 1
ATOM 609 N N . ALA A 1 87 ? -9.740 -4.839 21.834 1.00 92.12 87 ALA A N 1
ATOM 610 C CA . ALA A 1 87 ? -8.493 -4.977 21.090 1.00 92.12 87 ALA A CA 1
ATOM 611 C C . ALA A 1 87 ? -7.663 -3.682 21.145 1.00 92.12 87 ALA A C 1
ATOM 613 O O . ALA A 1 87 ? -8.232 -2.591 21.184 1.00 92.12 87 ALA A O 1
ATOM 614 N N . PRO A 1 88 ? -6.319 -3.751 21.064 1.00 94.25 88 PRO A N 1
ATOM 615 C CA . PRO A 1 88 ? -5.460 -2.563 21.113 1.00 94.25 88 PRO A CA 1
ATOM 616 C C . PRO A 1 88 ? -5.871 -1.456 20.129 1.00 94.25 88 PRO A C 1
ATOM 618 O O . PRO A 1 88 ? -5.928 -0.283 20.494 1.00 94.25 88 PRO A O 1
ATOM 621 N N . VAL A 1 89 ? -6.269 -1.840 18.910 1.00 95.50 89 VAL A N 1
ATOM 622 C CA . VAL A 1 89 ? -6.710 -0.901 17.869 1.00 95.50 89 VAL A CA 1
ATOM 623 C C . VAL A 1 89 ? -8.019 -0.179 18.216 1.00 95.50 89 VAL A C 1
ATOM 625 O O . VAL A 1 89 ? -8.203 0.977 17.848 1.00 95.50 89 VAL A O 1
ATOM 628 N N . GLU A 1 90 ? -8.923 -0.827 18.953 1.00 96.19 90 GLU A N 1
ATOM 629 C CA . GLU A 1 90 ? -10.155 -0.198 19.438 1.00 96.19 90 GLU A CA 1
ATOM 630 C C . GLU A 1 90 ? -9.830 0.825 20.530 1.00 96.19 90 GLU A C 1
ATOM 632 O O . GLU A 1 90 ? -10.419 1.900 20.570 1.00 96.19 90 GLU A O 1
ATOM 637 N N . GLY A 1 91 ? -8.835 0.533 21.375 1.00 96.19 91 GLY A N 1
ATOM 638 C CA . GLY A 1 91 ? -8.328 1.481 22.368 1.00 96.19 91 GLY A CA 1
ATOM 639 C C . GLY A 1 91 ? -7.755 2.741 21.718 1.00 96.19 91 GLY A C 1
ATOM 640 O O . GLY A 1 91 ? -8.038 3.852 22.162 1.00 96.19 91 GLY A O 1
ATOM 641 N N . GLU A 1 92 ? -7.011 2.585 20.623 1.00 96.81 92 GLU A N 1
ATOM 642 C CA . GLU A 1 92 ? -6.509 3.713 19.834 1.00 96.81 92 GLU A CA 1
ATOM 643 C C . GLU A 1 92 ? -7.634 4.494 19.146 1.00 96.81 92 GLU A C 1
ATOM 645 O O . GLU A 1 92 ? -7.578 5.721 19.113 1.00 96.81 92 GLU A O 1
ATOM 650 N N . LEU A 1 93 ? -8.676 3.823 18.643 1.00 96.94 93 LEU A N 1
ATOM 651 C CA . LEU A 1 93 ? -9.868 4.491 18.109 1.00 96.94 93 LEU A CA 1
ATOM 652 C C . LEU A 1 93 ? -10.522 5.373 19.178 1.00 96.94 93 LEU A C 1
ATOM 654 O O . LEU A 1 93 ? -10.771 6.552 18.927 1.00 96.94 93 LEU A O 1
ATOM 658 N N . LEU A 1 94 ? -10.753 4.828 20.376 1.00 97.06 94 LEU A N 1
ATOM 659 C CA . LEU A 1 94 ? -11.326 5.574 21.498 1.00 97.06 94 LEU A CA 1
ATOM 660 C C . LEU A 1 94 ? -10.442 6.769 21.887 1.00 97.06 94 LEU A C 1
ATOM 662 O O . LEU A 1 94 ? -10.947 7.874 22.075 1.00 97.06 94 LEU A O 1
ATOM 666 N N . ALA A 1 95 ? -9.121 6.579 21.934 1.00 96.56 95 ALA A N 1
ATOM 667 C CA . ALA A 1 95 ? -8.173 7.657 22.207 1.00 96.56 95 ALA A CA 1
ATOM 668 C C . ALA A 1 95 ? -8.200 8.754 21.126 1.00 96.56 95 ALA A C 1
ATOM 670 O O . ALA A 1 95 ? -8.099 9.938 21.446 1.00 96.56 95 ALA A O 1
ATOM 671 N N . LEU A 1 96 ? -8.377 8.386 19.853 1.00 96.56 96 LEU A N 1
ATOM 672 C CA . LEU A 1 96 ? -8.483 9.329 18.736 1.00 96.56 96 LEU A CA 1
ATOM 673 C C . LEU A 1 96 ? -9.768 10.165 18.767 1.00 96.56 96 LEU A C 1
ATOM 675 O O . LEU A 1 96 ? -9.751 11.285 18.250 1.00 96.56 96 LEU A O 1
ATOM 679 N N . CYS A 1 97 ? -10.859 9.647 19.340 1.00 95.50 97 CYS A N 1
ATOM 680 C CA . CYS A 1 97 ? -12.089 10.407 19.590 1.00 95.50 97 CYS A CA 1
ATOM 681 C C . CYS A 1 97 ? -11.921 11.442 20.713 1.00 95.50 97 CYS A C 1
ATOM 683 O O . CYS A 1 97 ? -12.621 12.452 20.718 1.00 95.50 97 CYS A O 1
ATOM 685 N N . GLY A 1 98 ? -10.978 11.222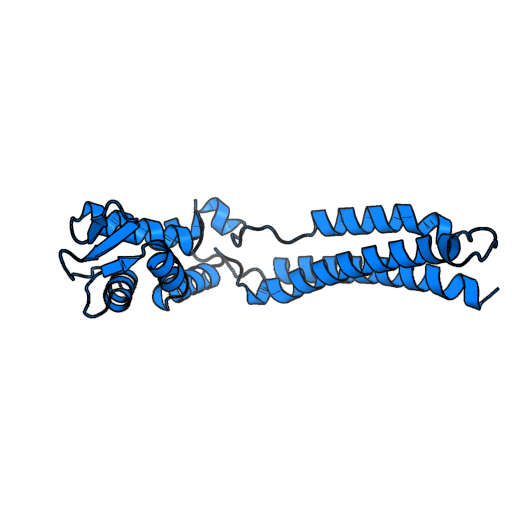 21.632 1.00 93.12 98 GLY A N 1
ATOM 686 C CA . GLY A 1 98 ? -10.661 12.167 22.698 1.00 93.12 98 GLY A CA 1
ATOM 687 C C . GLY A 1 98 ? -11.835 12.431 23.657 1.00 93.12 98 GLY A C 1
ATOM 688 O O . GLY A 1 98 ? -12.778 11.641 23.726 1.00 93.12 98 GLY A O 1
ATOM 689 N N . PRO A 1 99 ? -11.795 13.542 24.417 1.00 91.88 99 PRO A N 1
ATOM 690 C CA . PRO A 1 99 ? -12.797 13.847 25.443 1.00 91.88 99 PRO A CA 1
ATOM 691 C C . PRO A 1 99 ? -14.185 14.166 24.871 1.00 91.88 99 PRO A C 1
ATOM 693 O O . PRO A 1 99 ? -15.178 14.064 25.585 1.00 91.88 99 PRO A O 1
ATOM 696 N N . GLU A 1 100 ? -14.262 14.539 23.592 1.00 92.25 100 GLU A N 1
ATOM 697 C CA . GLU A 1 100 ? -15.523 14.817 22.899 1.00 92.25 100 GLU A CA 1
ATOM 698 C C . GLU A 1 100 ? -16.282 13.541 22.522 1.00 92.25 100 GLU A C 1
ATOM 700 O O . GLU A 1 100 ? -17.418 13.629 22.055 1.00 92.25 100 GLU A O 1
ATOM 705 N N . TRP A 1 101 ? -15.656 12.364 22.680 1.00 95.00 101 TRP A N 1
ATOM 706 C CA . TRP A 1 101 ? -16.225 11.055 22.349 1.00 95.00 101 TRP A CA 1
ATOM 707 C C . TRP A 1 101 ? -16.832 10.988 20.941 1.00 95.00 101 TRP A C 1
ATOM 709 O O . TRP A 1 101 ? -17.686 10.151 20.660 1.00 95.00 101 TRP A O 1
ATOM 719 N N . SER A 1 102 ? -16.384 11.852 20.031 1.00 94.88 102 SER A N 1
ATOM 720 C CA . SER A 1 102 ? -16.893 11.927 18.672 1.00 94.88 102 SER A CA 1
ATOM 721 C C . SER A 1 102 ? -15.829 12.445 17.713 1.00 94.88 102 SER A C 1
ATOM 723 O O . SER A 1 102 ? -14.942 13.207 18.092 1.00 94.88 102 SER A O 1
ATOM 725 N N . ARG A 1 103 ? -15.873 12.001 16.454 1.00 96.38 103 ARG A N 1
ATOM 726 C CA . ARG A 1 103 ? -14.920 12.433 15.421 1.00 96.38 103 ARG A CA 1
ATOM 727 C C . ARG A 1 103 ? -15.465 12.194 14.010 1.00 96.38 103 ARG A C 1
ATOM 729 O O . ARG A 1 103 ? -16.142 11.184 13.810 1.00 96.38 103 ARG A O 1
ATOM 736 N N . PRO A 1 104 ? -15.173 13.060 13.017 1.00 96.81 104 PRO A N 1
ATOM 737 C CA . PRO A 1 104 ? -15.504 12.770 11.622 1.00 96.81 104 PRO A CA 1
ATOM 738 C C . PRO A 1 104 ? -14.914 11.426 11.185 1.00 96.81 104 PRO A C 1
ATOM 740 O O . PRO A 1 104 ? -13.730 11.163 11.430 1.00 96.81 104 PRO A O 1
ATOM 743 N N . LEU A 1 105 ? -15.711 10.581 10.528 1.00 95.56 105 LEU A N 1
ATOM 744 C CA . LEU A 1 105 ? -15.320 9.212 10.192 1.00 95.56 105 LEU A CA 1
ATOM 745 C C . LEU A 1 105 ? -14.123 9.185 9.239 1.00 95.56 105 LEU A C 1
ATOM 747 O O . LEU A 1 105 ? -13.194 8.407 9.446 1.00 95.56 105 LEU A O 1
ATOM 751 N N . GLY A 1 106 ? -14.094 10.072 8.242 1.00 94.94 106 GLY A N 1
ATOM 752 C CA . GLY A 1 106 ? -12.967 10.191 7.312 1.00 94.94 106 GLY A CA 1
ATOM 753 C C . GLY A 1 106 ? -11.635 10.506 8.006 1.00 94.94 106 GLY A C 1
ATOM 754 O O . GLY A 1 106 ? -10.614 9.879 7.710 1.00 94.94 106 GLY A O 1
ATOM 755 N N . GLU A 1 107 ? -11.637 11.429 8.971 1.00 95.94 107 GLU A N 1
ATOM 756 C CA . GLU A 1 107 ? -10.440 11.759 9.753 1.00 95.94 107 GLU A CA 1
ATOM 757 C C . GLU A 1 107 ? -10.035 10.625 10.6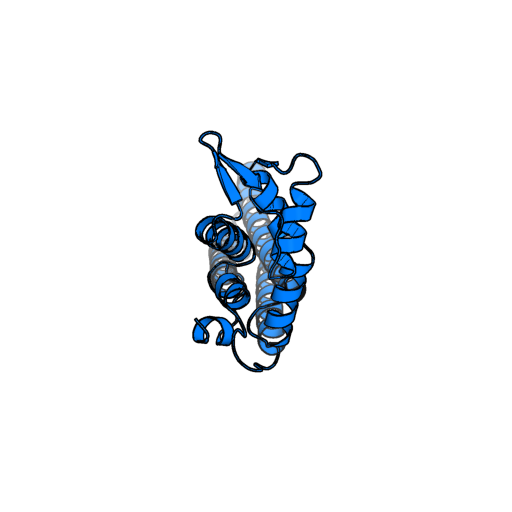87 1.00 95.94 107 GLU A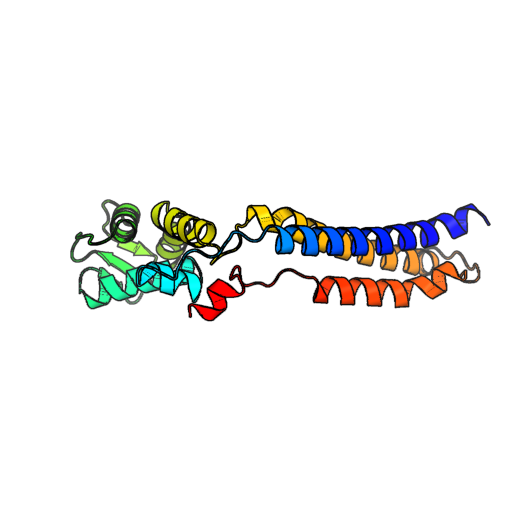 C 1
ATOM 759 O O . GLU A 1 107 ? -8.852 10.286 10.771 1.00 95.94 107 GLU A O 1
ATOM 764 N N . LEU A 1 108 ? -11.012 10.032 11.377 1.00 96.19 108 LEU A N 1
ATOM 765 C CA . LEU A 1 108 ? -10.788 8.914 12.282 1.00 96.19 108 LEU A CA 1
ATOM 766 C C . LEU A 1 108 ? -10.179 7.733 11.526 1.00 96.19 108 LEU A C 1
ATOM 768 O O . LEU A 1 108 ? -9.157 7.200 11.945 1.00 96.19 108 LEU A O 1
ATOM 772 N N . ARG A 1 109 ? -10.736 7.391 10.360 1.00 95.88 109 ARG A N 1
ATOM 773 C CA . ARG A 1 109 ? -10.210 6.375 9.444 1.00 95.88 109 ARG A CA 1
ATOM 774 C C . ARG A 1 109 ? -8.766 6.674 9.053 1.00 95.88 109 ARG A C 1
ATOM 776 O O . ARG A 1 109 ? -7.904 5.807 9.180 1.00 95.88 109 ARG A O 1
ATOM 783 N N . ALA A 1 110 ? -8.479 7.895 8.604 1.00 96.38 110 ALA A N 1
ATOM 784 C CA . ALA A 1 110 ? -7.136 8.286 8.180 1.00 96.38 110 ALA A CA 1
ATOM 785 C C . ALA A 1 110 ? -6.113 8.295 9.331 1.00 96.38 110 ALA A C 1
ATOM 787 O O . ALA A 1 110 ? -4.921 8.065 9.101 1.00 96.38 110 ALA A O 1
ATOM 788 N N . ALA A 1 111 ? -6.551 8.589 10.556 1.00 96.44 111 ALA A N 1
ATOM 789 C CA . ALA A 1 111 ? -5.724 8.527 11.755 1.00 96.44 111 ALA A CA 1
ATOM 790 C C . ALA A 1 111 ? -5.480 7.077 12.196 1.00 96.44 111 ALA A C 1
ATOM 792 O O . ALA A 1 111 ? -4.330 6.692 12.400 1.00 96.44 111 ALA A O 1
ATOM 793 N N . LEU A 1 112 ? -6.527 6.251 12.234 1.00 96.12 112 LEU A N 1
ATOM 794 C CA . LEU A 1 112 ? -6.453 4.847 12.633 1.00 96.12 112 LEU A CA 1
ATOM 795 C C . LEU A 1 112 ? -5.595 4.023 11.666 1.00 96.12 112 LEU A C 1
ATOM 797 O O . LEU A 1 112 ? -4.792 3.201 12.082 1.00 96.12 112 LEU A O 1
ATOM 801 N N . MET A 1 113 ? -5.645 4.316 10.363 1.00 95.25 113 MET A N 1
ATOM 802 C CA . MET A 1 113 ? -4.755 3.692 9.372 1.00 95.25 113 MET A CA 1
ATOM 803 C C . MET A 1 113 ? -3.256 3.881 9.659 1.00 95.25 113 MET A C 1
ATOM 805 O O . MET A 1 113 ? -2.441 3.136 9.112 1.00 95.25 113 MET A O 1
ATOM 809 N N . ARG A 1 114 ? -2.886 4.894 10.452 1.00 95.00 114 ARG A N 1
ATOM 810 C CA . ARG A 1 114 ? -1.507 5.241 10.830 1.00 95.00 114 ARG A CA 1
ATOM 811 C C . ARG A 1 114 ? -1.213 4.952 12.302 1.00 95.00 114 ARG A C 1
ATOM 813 O O . ARG A 1 114 ? -0.142 5.315 12.777 1.00 95.00 114 ARG A O 1
ATOM 820 N N . SER A 1 115 ? -2.149 4.337 13.013 1.00 96.19 115 SER A N 1
ATOM 821 C CA . SER A 1 115 ? -2.002 4.057 14.430 1.00 96.19 115 SER A CA 1
ATOM 822 C C . SER A 1 115 ? -1.000 2.925 14.670 1.00 96.19 115 SER A C 1
ATOM 824 O O . SER A 1 115 ? -0.753 2.099 13.781 1.00 96.19 115 SER A O 1
ATOM 826 N N . ALA A 1 116 ? -0.382 2.912 15.853 1.00 94.94 116 ALA A N 1
ATOM 827 C CA . ALA A 1 116 ? 0.707 1.990 16.159 1.00 94.94 116 ALA A CA 1
ATOM 828 C C . ALA A 1 116 ? 0.236 0.535 16.077 1.00 94.94 116 ALA A C 1
ATOM 830 O O . ALA A 1 116 ? 0.889 -0.270 15.420 1.00 94.94 116 ALA A O 1
ATOM 831 N N . SER A 1 117 ? -0.943 0.222 16.618 1.00 94.62 117 SER A N 1
ATOM 832 C CA . SER A 1 117 ? -1.502 -1.133 16.590 1.00 94.62 117 SER A CA 1
ATOM 833 C C . SER A 1 117 ? -1.725 -1.648 15.164 1.00 94.62 117 SER A C 1
ATOM 835 O O . SER A 1 117 ? -1.415 -2.803 14.868 1.00 94.62 117 SER A O 1
ATOM 837 N N . VAL A 1 118 ? -2.191 -0.793 14.242 1.00 95.12 118 VAL A N 1
ATOM 838 C CA . VAL A 1 118 ? -2.356 -1.167 12.825 1.00 95.12 118 VAL A CA 1
ATOM 839 C C . VAL A 1 118 ? -1.005 -1.373 12.139 1.00 95.12 118 VAL A C 1
ATOM 841 O O . VAL A 1 118 ? -0.868 -2.303 11.339 1.00 95.12 118 VAL A O 1
ATOM 844 N N . GLN A 1 119 ? 0.002 -0.543 12.439 1.00 93.38 119 GLN A N 1
ATOM 845 C CA . GLN A 1 119 ? 1.350 -0.747 11.896 1.00 93.38 119 GLN A CA 1
ATOM 846 C C . GLN A 1 119 ? 1.971 -2.043 12.427 1.00 93.38 119 GLN A C 1
ATOM 848 O O . GLN A 1 119 ? 2.456 -2.839 11.630 1.00 93.38 119 GLN A O 1
ATOM 853 N N . THR A 1 120 ? 1.866 -2.315 13.732 1.00 92.62 120 THR A N 1
ATOM 854 C CA . THR A 1 120 ? 2.381 -3.540 14.357 1.00 92.62 120 THR A CA 1
ATOM 855 C C . THR A 1 120 ? 1.740 -4.799 13.774 1.00 92.62 120 THR A C 1
ATOM 857 O O . THR A 1 120 ? 2.452 -5.763 13.499 1.00 92.62 120 THR A O 1
ATOM 860 N N . ALA A 1 121 ? 0.430 -4.793 13.501 1.00 92.19 121 ALA A N 1
ATOM 861 C CA . ALA A 1 121 ? -0.232 -5.904 12.810 1.00 92.19 121 ALA A CA 1
ATOM 862 C C . ALA A 1 121 ? 0.334 -6.113 11.390 1.00 92.19 121 ALA A C 1
ATOM 864 O O . ALA A 1 121 ? 0.636 -7.237 10.980 1.00 92.19 121 ALA A O 1
ATOM 865 N N . GLY A 1 122 ? 0.548 -5.022 10.647 1.00 91.12 122 GLY A N 1
ATOM 866 C CA . GLY A 1 122 ? 1.198 -5.061 9.336 1.00 91.12 122 GLY A CA 1
ATOM 867 C C . GLY A 1 122 ? 2.636 -5.590 9.390 1.00 91.12 122 GLY A C 1
ATOM 868 O O . GLY A 1 122 ? 3.031 -6.386 8.534 1.00 91.12 122 GLY A O 1
ATOM 869 N N . ASP A 1 123 ? 3.404 -5.196 10.404 1.00 90.81 123 ASP A N 1
ATOM 870 C CA . ASP A 1 123 ? 4.785 -5.631 10.614 1.00 90.81 123 ASP A CA 1
ATOM 871 C C . ASP A 1 123 ? 4.872 -7.106 11.007 1.00 90.81 123 ASP A C 1
ATOM 873 O O . ASP A 1 123 ? 5.750 -7.816 10.510 1.00 90.81 123 ASP A O 1
ATOM 877 N N . ALA A 1 124 ? 3.937 -7.594 11.826 1.00 90.44 124 ALA A N 1
ATOM 878 C CA . ALA A 1 124 ? 3.822 -9.004 12.186 1.00 90.44 124 ALA A CA 1
ATOM 879 C C . ALA A 1 124 ? 3.495 -9.871 10.958 1.00 90.44 124 ALA A C 1
ATOM 881 O O . ALA A 1 124 ? 4.155 -10.883 10.708 1.00 90.44 124 ALA A O 1
ATOM 882 N N . LEU A 1 125 ? 2.548 -9.433 10.124 1.00 91.75 125 LEU A N 1
ATOM 883 C CA . LEU A 1 125 ? 2.237 -10.079 8.845 1.00 91.75 125 LEU A CA 1
ATOM 884 C C . LEU A 1 125 ? 3.430 -10.057 7.876 1.00 91.75 125 LEU A C 1
ATOM 886 O O . LEU A 1 125 ? 3.669 -11.028 7.152 1.00 91.75 125 LEU A O 1
ATOM 890 N N . ALA A 1 126 ? 4.200 -8.968 7.854 1.00 90.19 126 ALA A N 1
ATOM 891 C CA . ALA A 1 126 ? 5.412 -8.876 7.048 1.00 90.19 126 ALA A CA 1
ATOM 892 C C . ALA A 1 126 ? 6.535 -9.784 7.577 1.00 90.19 126 ALA A C 1
ATOM 894 O O . ALA A 1 126 ? 7.245 -10.400 6.783 1.00 90.19 126 ALA A O 1
ATOM 895 N N . ALA A 1 127 ? 6.673 -9.916 8.899 1.00 88.50 127 ALA A N 1
ATOM 896 C CA . ALA A 1 127 ? 7.610 -10.841 9.533 1.00 88.50 127 ALA A CA 1
ATOM 897 C C . ALA A 1 127 ? 7.282 -12.309 9.208 1.00 88.50 127 ALA A C 1
ATOM 899 O O . ALA A 1 127 ? 8.200 -13.106 9.042 1.00 88.50 127 ALA A O 1
ATOM 900 N N . ARG A 1 128 ? 5.995 -12.642 9.033 1.00 89.88 128 ARG A N 1
ATOM 901 C CA . ARG A 1 128 ? 5.530 -13.963 8.570 1.00 89.88 128 ARG A CA 1
ATOM 902 C C . ARG A 1 128 ? 5.586 -14.164 7.052 1.00 89.88 128 ARG A C 1
ATOM 904 O O . ARG A 1 128 ? 5.092 -15.171 6.548 1.00 89.88 128 ARG A O 1
ATOM 911 N N . GLY A 1 129 ? 6.125 -13.204 6.299 1.00 88.12 129 GLY A N 1
ATOM 912 C CA . GLY A 1 129 ? 6.231 -13.293 4.842 1.00 88.12 129 GLY A CA 1
ATOM 913 C C . GLY A 1 129 ? 4.890 -13.220 4.104 1.00 88.12 129 GLY A C 1
ATOM 914 O O . GLY A 1 129 ? 4.815 -13.602 2.935 1.00 88.12 129 GLY A O 1
ATOM 915 N N . LEU A 1 130 ? 3.821 -12.725 4.740 1.00 89.06 130 LEU A N 1
ATOM 916 C CA . LEU A 1 130 ? 2.499 -12.545 4.119 1.00 89.06 130 LEU A CA 1
ATOM 917 C C . LEU A 1 130 ? 2.368 -11.178 3.424 1.00 89.06 130 LEU A C 1
ATOM 919 O O . LEU A 1 130 ? 1.589 -11.021 2.478 1.00 89.06 130 LEU A O 1
ATOM 923 N N . LEU A 1 131 ? 3.196 -10.209 3.825 1.00 88.12 131 LEU A N 1
ATOM 924 C CA . LEU A 1 131 ? 3.288 -8.872 3.237 1.00 88.12 131 LEU A CA 1
ATOM 925 C C . LEU A 1 131 ? 4.730 -8.486 2.904 1.00 88.12 131 LEU A C 1
ATOM 927 O O . LEU A 1 131 ? 5.662 -8.758 3.654 1.00 88.12 131 LEU A O 1
ATOM 931 N N . TRP A 1 132 ? 4.897 -7.756 1.805 1.00 83.12 132 TRP A N 1
ATOM 932 C CA . TRP A 1 132 ? 6.130 -7.036 1.507 1.00 83.12 132 TRP A CA 1
ATOM 933 C C . TRP A 1 132 ? 6.240 -5.775 2.363 1.00 83.12 132 TRP A C 1
ATOM 935 O O . TRP A 1 132 ? 5.334 -4.930 2.335 1.00 83.12 132 TRP A O 1
ATOM 945 N N . ARG A 1 133 ? 7.380 -5.593 3.044 1.00 80.94 133 ARG A N 1
ATOM 946 C CA . ARG A 1 133 ? 7.667 -4.335 3.748 1.00 80.94 133 ARG A CA 1
ATOM 947 C C . ARG A 1 133 ? 7.771 -3.176 2.747 1.00 80.94 133 ARG A C 1
ATOM 949 O O . ARG A 1 133 ? 8.308 -3.355 1.648 1.00 80.94 133 ARG A O 1
ATOM 956 N N . PRO A 1 134 ? 7.279 -1.973 3.096 1.00 75.06 134 PRO A N 1
ATOM 957 C CA . PRO A 1 134 ? 7.339 -0.816 2.203 1.00 75.06 134 PRO A CA 1
ATOM 958 C C . PRO A 1 134 ? 8.780 -0.443 1.825 1.00 75.06 134 PRO A C 1
ATOM 960 O O . PRO A 1 134 ? 9.029 -0.103 0.669 1.00 75.06 134 PRO A O 1
ATOM 963 N N . GLU A 1 135 ? 9.718 -0.576 2.763 1.00 78.12 135 GLU A N 1
ATOM 964 C CA . GLU A 1 135 ? 11.148 -0.295 2.577 1.00 78.12 135 GLU A CA 1
ATOM 965 C C . GLU A 1 135 ? 11.795 -1.229 1.554 1.00 78.12 135 GLU A C 1
ATOM 967 O O . GLU A 1 135 ? 12.487 -0.774 0.647 1.00 78.12 135 GLU A O 1
ATOM 972 N N . GLN A 1 136 ? 11.473 -2.525 1.613 1.00 74.88 136 GLN A N 1
ATOM 973 C CA . GLN A 1 136 ? 11.982 -3.522 0.665 1.00 74.88 136 GLN A CA 1
ATOM 974 C C . GLN A 1 136 ? 11.560 -3.202 -0.773 1.00 74.88 136 GLN A C 1
ATOM 976 O O . GLN A 1 136 ? 12.273 -3.507 -1.720 1.00 74.88 136 GLN A O 1
ATOM 981 N N . ARG A 1 137 ? 10.419 -2.531 -0.961 1.00 79.06 137 ARG A N 1
ATOM 982 C CA . ARG A 1 137 ? 9.935 -2.111 -2.282 1.00 79.06 137 ARG A CA 1
ATOM 983 C C . ARG A 1 137 ? 10.349 -0.693 -2.666 1.00 79.06 137 ARG A C 1
ATOM 985 O O . ARG A 1 137 ? 10.055 -0.284 -3.790 1.00 79.06 137 ARG A O 1
ATOM 992 N N . ALA A 1 138 ? 10.991 0.070 -1.782 1.00 83.25 138 ALA A N 1
ATOM 993 C CA . ALA A 1 138 ? 11.345 1.461 -2.051 1.00 83.25 138 ALA A CA 1
ATOM 994 C C . ALA A 1 138 ? 12.311 1.560 -3.238 1.00 83.25 138 ALA A C 1
ATOM 996 O O . ALA A 1 138 ? 12.013 2.265 -4.202 1.00 83.25 138 ALA A O 1
ATOM 997 N N . THR A 1 139 ? 13.388 0.772 -3.232 1.00 83.88 139 THR A N 1
ATOM 998 C CA . THR A 1 139 ? 14.381 0.741 -4.318 1.00 83.88 139 THR A CA 1
ATOM 999 C C . THR A 1 139 ? 13.764 0.287 -5.639 1.00 83.88 139 THR A C 1
ATOM 1001 O O . THR A 1 139 ? 13.978 0.922 -6.667 1.00 83.88 139 THR A O 1
ATOM 1004 N N . TRP A 1 140 ? 12.898 -0.732 -5.619 1.00 85.44 140 TRP A N 1
ATOM 1005 C CA . TRP A 1 140 ? 12.165 -1.183 -6.808 1.00 85.44 140 TRP A CA 1
ATOM 1006 C C . TRP A 1 140 ? 11.230 -0.090 -7.365 1.00 85.44 140 TRP A C 1
ATOM 1008 O O . TRP A 1 140 ? 11.170 0.135 -8.575 1.00 85.44 140 TRP A O 1
ATOM 1018 N N . ARG A 1 141 ? 10.549 0.674 -6.500 1.00 86.06 141 ARG A N 1
ATOM 1019 C CA . ARG A 1 141 ? 9.736 1.832 -6.920 1.00 86.06 141 ARG A CA 1
ATOM 1020 C C . ARG A 1 141 ? 10.589 2.964 -7.490 1.00 86.06 141 ARG A C 1
ATOM 1022 O O . ARG A 1 141 ? 10.170 3.587 -8.463 1.00 86.06 141 ARG A O 1
ATOM 1029 N N . ILE A 1 142 ? 11.749 3.240 -6.894 1.00 87.69 142 ILE A N 1
ATOM 1030 C CA . ILE A 1 142 ? 12.701 4.239 -7.396 1.00 87.69 142 ILE A CA 1
ATOM 1031 C C . ILE A 1 142 ? 13.201 3.819 -8.778 1.00 87.69 142 ILE A C 1
ATOM 1033 O O . ILE A 1 142 ? 13.124 4.621 -9.702 1.00 87.69 142 ILE A O 1
ATOM 1037 N N . ALA A 1 143 ? 13.593 2.557 -8.962 1.00 87.06 143 ALA A N 1
ATOM 1038 C CA . ALA A 1 143 ? 14.020 2.031 -10.256 1.00 87.06 143 ALA A CA 1
ATOM 1039 C C . ALA A 1 143 ? 12.931 2.176 -11.334 1.00 87.06 143 ALA A C 1
ATOM 1041 O O . ALA A 1 143 ? 13.217 2.585 -12.456 1.00 87.06 143 ALA A O 1
ATOM 1042 N N . GLY A 1 144 ? 11.663 1.943 -10.978 1.00 87.56 144 GLY A N 1
ATOM 1043 C CA . GLY A 1 144 ? 10.536 2.176 -11.886 1.00 87.56 144 GLY A CA 1
ATOM 1044 C C . GLY A 1 144 ? 10.373 3.652 -12.267 1.00 87.56 144 GLY A C 1
ATOM 1045 O O . GLY A 1 144 ? 10.128 3.967 -13.429 1.00 87.56 144 GLY A O 1
ATOM 1046 N N . ARG A 1 145 ? 10.559 4.577 -11.314 1.00 88.75 145 ARG A N 1
ATOM 1047 C CA . ARG A 1 145 ? 10.553 6.027 -11.593 1.00 88.75 145 ARG A CA 1
ATOM 1048 C C . ARG A 1 145 ? 11.722 6.443 -12.486 1.00 88.75 145 ARG A C 1
ATOM 1050 O O . ARG A 1 145 ? 11.513 7.247 -13.387 1.00 88.75 145 ARG A O 1
ATOM 1057 N N . VAL A 1 146 ? 12.911 5.878 -12.271 1.00 88.69 146 VAL A N 1
ATOM 1058 C CA . VAL A 1 146 ? 14.098 6.113 -13.109 1.00 88.69 146 VAL A CA 1
ATOM 1059 C C . VAL A 1 146 ? 13.857 5.632 -14.539 1.00 88.69 146 VAL A C 1
ATOM 1061 O O . VAL A 1 146 ? 14.164 6.363 -15.471 1.00 88.69 146 VAL A O 1
ATOM 1064 N N . ASN A 1 147 ? 13.239 4.462 -14.730 1.00 88.62 147 ASN A N 1
ATOM 1065 C CA . ASN A 1 147 ? 12.875 3.965 -16.060 1.00 88.62 147 ASN A CA 1
ATOM 1066 C C . ASN A 1 147 ? 11.889 4.902 -16.784 1.00 88.62 147 ASN A C 1
ATOM 1068 O O . ASN A 1 147 ? 12.091 5.228 -17.952 1.00 88.62 147 ASN A O 1
ATOM 1072 N N . VAL A 1 148 ? 10.869 5.408 -16.081 1.00 89.19 148 VAL A N 1
ATOM 1073 C CA . VAL A 1 148 ? 9.931 6.394 -16.646 1.00 89.19 148 VAL A CA 1
ATOM 1074 C C . VAL A 1 148 ? 10.638 7.712 -16.984 1.00 89.19 148 VAL A C 1
ATOM 1076 O O . VAL A 1 148 ? 10.396 8.275 -18.048 1.00 89.19 148 VAL A O 1
ATOM 1079 N N . ALA A 1 149 ? 11.534 8.197 -16.124 1.00 89.44 149 ALA A N 1
ATOM 1080 C CA . ALA A 1 149 ? 12.317 9.401 -16.396 1.00 89.44 149 ALA A CA 1
ATOM 1081 C C . ALA A 1 149 ? 13.248 9.221 -17.610 1.00 89.44 149 ALA A C 1
ATOM 1083 O O . ALA A 1 149 ? 13.304 10.100 -18.467 1.00 89.44 149 ALA A O 1
ATOM 1084 N N . ALA A 1 150 ? 13.912 8.065 -17.726 1.00 88.00 150 ALA A N 1
ATOM 1085 C CA . ALA A 1 150 ? 14.751 7.717 -18.872 1.00 88.00 150 ALA A CA 1
ATOM 1086 C C . ALA A 1 150 ? 13.939 7.655 -20.176 1.00 88.00 150 ALA A C 1
ATOM 1088 O O . ALA A 1 150 ? 14.398 8.146 -21.204 1.00 88.00 150 ALA A O 1
ATOM 1089 N N . PHE A 1 151 ? 12.708 7.134 -20.128 1.00 88.81 151 PHE A N 1
ATOM 1090 C CA . PHE A 1 151 ? 11.779 7.168 -21.260 1.00 88.81 151 PHE A CA 1
ATOM 1091 C C . PHE A 1 151 ? 11.465 8.600 -21.710 1.00 88.81 151 PHE A C 1
ATOM 1093 O O . PHE A 1 151 ? 11.609 8.917 -22.888 1.00 88.81 151 PHE A O 1
ATOM 1100 N N . PHE A 1 152 ? 11.083 9.490 -20.788 1.00 88.50 152 PHE A N 1
ATOM 1101 C CA . PHE A 1 152 ? 10.808 10.888 -21.139 1.00 88.50 152 PHE A CA 1
ATOM 1102 C C . PHE A 1 152 ? 12.049 11.608 -21.674 1.00 88.50 152 PHE A C 1
ATOM 1104 O O . PHE A 1 152 ? 11.943 12.363 -22.638 1.00 88.50 152 PHE A O 1
ATOM 1111 N N . PHE A 1 153 ? 13.224 11.339 -21.102 1.00 87.94 153 PHE A N 1
ATOM 1112 C CA . PHE A 1 153 ? 14.491 11.876 -21.596 1.00 87.94 153 PHE A CA 1
ATOM 1113 C C . PHE A 1 153 ? 14.798 11.410 -23.026 1.00 87.94 153 PHE A C 1
ATOM 1115 O O . PHE A 1 153 ? 15.212 12.213 -23.863 1.00 87.94 153 PHE A O 1
ATOM 1122 N N . ALA A 1 154 ? 14.549 10.135 -23.327 1.00 85.31 154 ALA A N 1
ATOM 1123 C CA . ALA A 1 154 ? 14.717 9.565 -24.658 1.00 85.31 154 ALA A CA 1
ATOM 1124 C C . ALA A 1 154 ? 13.758 10.199 -25.681 1.00 85.31 154 ALA A C 1
ATOM 1126 O O . ALA A 1 154 ? 14.188 10.600 -26.760 1.00 85.31 154 ALA A O 1
ATOM 1127 N N . VAL A 1 155 ? 12.481 10.372 -25.323 1.00 86.31 155 VAL A N 1
ATOM 1128 C CA . VAL A 1 155 ? 11.490 11.055 -26.175 1.00 86.31 155 VAL A CA 1
ATOM 1129 C C . VAL A 1 155 ? 11.890 12.507 -26.431 1.00 86.31 155 VAL A C 1
ATOM 1131 O O . VAL A 1 155 ? 11.861 12.954 -27.575 1.00 86.31 155 VAL A O 1
ATOM 1134 N N . LEU A 1 156 ? 12.310 13.241 -25.398 1.00 85.62 156 LEU A N 1
ATOM 1135 C CA . LEU A 1 156 ? 12.738 14.631 -25.550 1.00 85.62 156 LEU A CA 1
ATOM 1136 C C . LEU A 1 156 ? 13.996 14.742 -26.420 1.00 85.62 156 LEU A C 1
ATOM 1138 O O . LEU A 1 156 ? 14.059 15.608 -27.286 1.00 85.62 156 LEU A O 1
ATOM 1142 N N . SER A 1 157 ? 14.956 13.829 -26.242 1.00 81.94 157 SER A N 1
ATOM 1143 C CA . SER A 1 157 ? 16.171 13.752 -27.064 1.00 81.94 157 SER A CA 1
ATOM 1144 C C . SER A 1 157 ? 15.864 13.461 -28.534 1.00 81.94 157 SER A C 1
ATOM 1146 O O . SER A 1 157 ? 16.518 14.009 -29.414 1.00 81.94 157 SER A O 1
ATOM 1148 N N . PHE A 1 158 ? 14.855 12.629 -28.808 1.00 82.50 158 PHE A N 1
ATOM 1149 C CA . PHE A 1 158 ? 14.391 12.343 -30.167 1.00 82.50 158 PHE A CA 1
ATOM 1150 C C . PHE A 1 158 ? 13.662 13.535 -30.805 1.00 82.50 158 PHE A C 1
ATOM 1152 O O . PHE A 1 158 ? 13.829 13.794 -31.992 1.00 82.50 158 PHE A O 1
ATOM 1159 N N . LEU A 1 159 ? 12.859 14.267 -30.028 1.00 83.00 159 LEU A N 1
ATOM 1160 C CA . LEU A 1 159 ? 12.083 15.404 -30.526 1.00 83.00 159 LEU A CA 1
ATOM 1161 C C . LEU A 1 159 ? 12.906 16.691 -30.661 1.00 83.00 159 LEU A C 1
ATOM 1163 O O . LEU A 1 159 ? 12.575 17.519 -31.505 1.00 83.00 159 LEU A O 1
ATOM 1167 N N . ALA A 1 160 ? 13.960 16.875 -29.862 1.00 82.25 160 ALA A N 1
ATOM 1168 C CA . ALA A 1 160 ? 14.744 18.111 -29.819 1.00 82.25 160 ALA A CA 1
ATOM 1169 C C . ALA A 1 160 ? 15.201 18.616 -31.210 1.00 82.25 160 ALA A C 1
ATOM 1171 O O . ALA A 1 160 ? 14.960 19.791 -31.496 1.00 82.25 160 ALA A O 1
ATOM 1172 N N . PRO A 1 161 ? 15.743 17.779 -32.121 1.00 77.81 161 PRO A N 1
ATOM 1173 C CA . PRO A 1 161 ? 16.148 18.235 -33.455 1.00 77.81 161 PRO A CA 1
ATOM 1174 C C . PRO A 1 161 ? 14.991 18.773 -34.314 1.00 77.81 161 PRO A C 1
ATOM 1176 O O . PRO A 1 161 ? 15.195 19.698 -35.096 1.00 77.81 161 PRO A O 1
ATOM 1179 N N . LEU A 1 162 ? 13.768 18.249 -34.139 1.00 76.81 162 LEU A N 1
ATOM 1180 C CA . LEU A 1 162 ? 12.580 18.702 -34.881 1.00 76.81 162 LEU A CA 1
ATOM 1181 C C . LEU A 1 162 ? 12.162 20.129 -34.501 1.00 76.81 162 LEU A C 1
ATOM 1183 O O . LEU A 1 162 ? 11.606 20.843 -35.330 1.00 76.81 162 LEU A O 1
ATOM 1187 N N . PHE A 1 163 ? 12.420 20.540 -33.257 1.00 77.81 163 PHE A N 1
ATOM 1188 C CA . PHE A 1 163 ? 12.077 21.874 -32.752 1.00 77.81 163 PHE A CA 1
ATOM 1189 C C . PHE A 1 163 ? 13.222 22.881 -32.887 1.00 77.81 163 PHE A C 1
ATOM 1191 O O . PHE A 1 163 ? 12.967 24.073 -33.032 1.00 77.81 163 PHE A O 1
ATOM 1198 N N . LEU A 1 164 ? 14.471 22.414 -32.831 1.00 78.38 164 LEU A N 1
ATOM 1199 C CA . LEU A 1 164 ? 15.668 23.259 -32.907 1.00 78.38 164 LEU A CA 1
ATOM 1200 C C . LEU A 1 164 ? 16.129 23.534 -34.349 1.00 78.38 164 LEU A C 1
ATOM 1202 O O . LEU A 1 164 ? 17.003 24.371 -34.549 1.00 78.38 164 LEU A O 1
ATOM 1206 N N . GLY A 1 165 ? 15.519 22.893 -35.354 1.00 65.62 165 GLY A N 1
ATOM 1207 C CA . G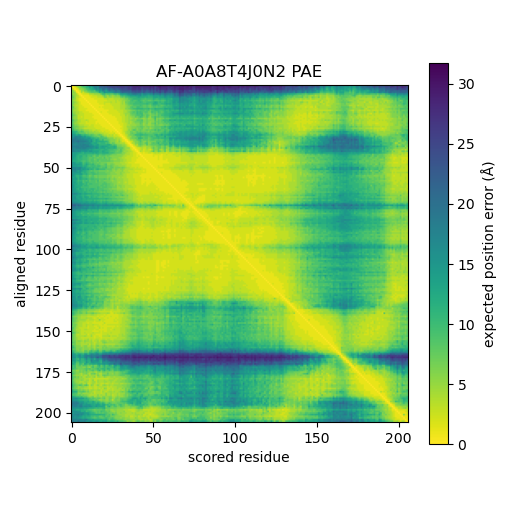LY A 1 165 ? 15.764 23.196 -36.769 1.00 65.62 165 GLY A CA 1
ATOM 1208 C C . GLY A 1 165 ? 17.083 22.648 -37.323 1.00 65.62 165 GLY A C 1
ATOM 1209 O O . GLY A 1 165 ? 17.503 23.052 -38.408 1.00 65.62 165 GLY A O 1
ATOM 1210 N N . ASP A 1 166 ? 17.721 21.710 -36.620 1.00 61.91 166 ASP A N 1
ATOM 1211 C CA . ASP A 1 166 ? 18.909 21.003 -37.098 1.00 61.91 166 ASP A CA 1
ATOM 1212 C C . ASP A 1 166 ? 18.491 20.004 -38.191 1.00 61.91 166 ASP A C 1
ATOM 1214 O O . ASP A 1 166 ? 18.211 18.838 -37.919 1.00 61.91 166 ASP A O 1
ATOM 1218 N N . GLY A 1 167 ? 18.415 20.458 -39.446 1.00 57.62 167 GLY A N 1
ATOM 1219 C CA . GLY A 1 167 ? 18.013 19.683 -40.634 1.00 57.62 167 GLY A CA 1
ATOM 1220 C C . GLY A 1 167 ? 18.953 18.534 -41.043 1.00 57.62 167 GLY A C 1
ATOM 1221 O O . GLY A 1 167 ? 19.060 18.215 -42.226 1.00 57.62 167 GLY A O 1
ATOM 1222 N N . GLY A 1 168 ? 19.670 17.931 -40.094 1.00 63.50 168 GLY A N 1
ATOM 1223 C CA . GLY A 1 168 ? 20.508 16.757 -40.313 1.00 63.50 168 GLY A CA 1
ATOM 1224 C C . GLY A 1 168 ? 19.675 15.487 -40.496 1.00 63.50 168 GLY A C 1
ATOM 1225 O O . GLY A 1 168 ? 18.645 15.302 -39.848 1.00 63.50 168 GLY A O 1
ATOM 1226 N N . ALA A 1 169 ? 20.132 14.586 -41.369 1.00 63.56 169 ALA A N 1
ATOM 1227 C CA . ALA A 1 169 ? 19.498 13.283 -41.535 1.00 63.56 169 ALA A CA 1
ATOM 1228 C C . ALA A 1 169 ? 19.538 12.494 -40.206 1.00 63.56 169 ALA A C 1
ATOM 1230 O O . ALA A 1 169 ? 20.595 12.443 -39.569 1.00 63.56 169 ALA A O 1
ATOM 1231 N N . PRO A 1 170 ? 18.421 11.876 -39.776 1.00 64.12 170 PRO A N 1
ATOM 1232 C CA . PRO A 1 170 ? 18.379 11.101 -38.542 1.00 64.12 170 PRO A CA 1
ATOM 1233 C C . PRO A 1 170 ? 19.376 9.941 -38.596 1.00 64.12 170 PRO A C 1
ATOM 1235 O O . PRO A 1 170 ? 19.376 9.142 -39.535 1.00 64.12 170 PRO A O 1
ATOM 1238 N N . SER A 1 171 ? 20.233 9.850 -37.581 1.00 70.62 171 SER A N 1
ATOM 1239 C CA . SER A 1 171 ? 21.214 8.775 -37.478 1.00 70.62 171 SER A CA 1
ATOM 1240 C C . SER A 1 171 ? 20.553 7.436 -37.142 1.00 70.62 171 SER A C 1
ATOM 1242 O O . SER A 1 171 ? 19.428 7.381 -36.638 1.00 70.62 171 SER A O 1
ATOM 1244 N N . GLY A 1 172 ? 21.253 6.322 -37.388 1.00 72.50 172 GLY A N 1
ATOM 1245 C CA . GLY A 1 172 ? 20.737 4.984 -37.064 1.00 72.50 172 GLY A CA 1
ATOM 1246 C C . GLY A 1 172 ? 20.351 4.828 -35.584 1.00 72.50 172 GLY A C 1
ATOM 1247 O O . GLY A 1 172 ? 19.364 4.165 -35.267 1.00 72.50 172 GLY A O 1
ATOM 1248 N N . ALA A 1 173 ? 21.065 5.509 -34.679 1.00 70.38 173 ALA A N 1
ATOM 1249 C CA . ALA A 1 173 ? 20.736 5.550 -33.256 1.00 70.38 173 ALA A CA 1
ATOM 1250 C C . ALA A 1 173 ?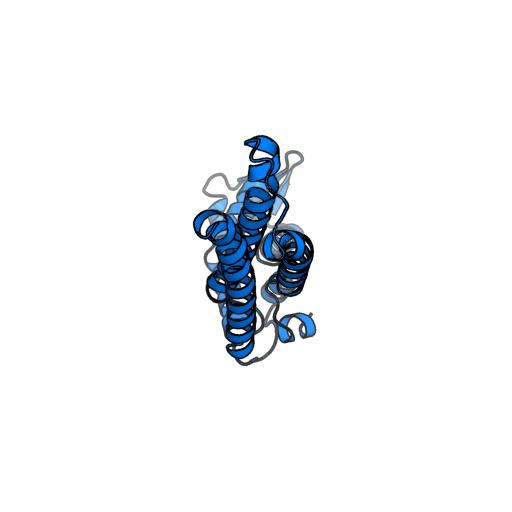 19.423 6.306 -32.979 1.00 70.38 173 ALA A C 1
ATOM 1252 O O . ALA A 1 173 ? 18.617 5.855 -32.164 1.00 70.38 173 ALA A O 1
ATOM 1253 N N . ALA A 1 174 ? 19.168 7.411 -33.688 1.00 74.25 174 ALA A N 1
ATOM 1254 C CA . ALA A 1 174 ? 17.914 8.156 -33.583 1.00 74.25 174 ALA A CA 1
ATOM 1255 C C . ALA A 1 174 ? 16.707 7.341 -34.086 1.00 74.25 174 ALA A C 1
ATOM 1257 O O . ALA A 1 174 ? 15.642 7.393 -33.475 1.00 74.25 174 ALA A O 1
ATOM 1258 N N . PHE A 1 175 ? 16.871 6.527 -35.135 1.00 79.12 175 PHE A N 1
ATOM 1259 C CA . PHE A 1 175 ? 15.819 5.611 -35.605 1.00 79.12 175 PHE A CA 1
ATOM 1260 C C . PHE A 1 175 ? 15.524 4.463 -34.633 1.00 79.12 175 PHE A C 1
ATOM 1262 O O . PHE A 1 175 ? 14.377 4.034 -34.514 1.00 79.12 175 PHE A O 1
ATOM 1269 N N . ALA A 1 176 ? 16.538 3.964 -33.924 1.00 80.88 176 ALA A N 1
ATOM 1270 C CA . ALA A 1 176 ? 16.363 2.905 -32.931 1.00 80.88 176 ALA A CA 1
ATOM 1271 C C . ALA A 1 176 ? 15.690 3.398 -31.634 1.00 80.88 176 ALA A C 1
ATOM 1273 O O . ALA A 1 176 ? 15.157 2.596 -30.866 1.00 80.88 176 ALA A O 1
ATOM 1274 N N . LEU A 1 177 ? 15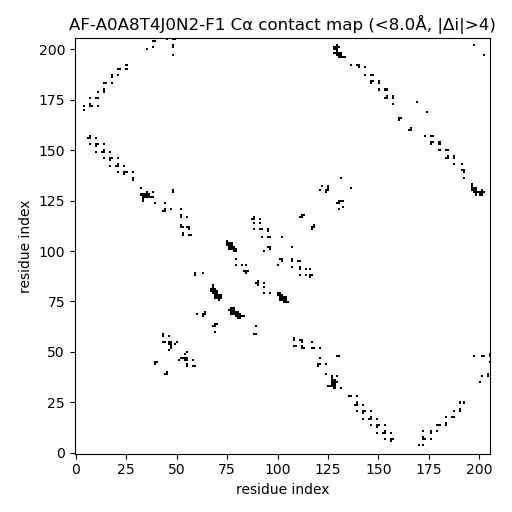.687 4.708 -31.382 1.00 81.50 177 LEU A N 1
ATOM 1275 C CA . LEU A 1 177 ? 15.248 5.306 -30.121 1.00 81.50 177 LEU A CA 1
ATOM 1276 C C . LEU A 1 177 ? 13.752 5.088 -29.812 1.00 81.50 177 LEU A C 1
ATOM 1278 O O . LEU A 1 177 ? 13.454 4.600 -28.720 1.00 81.50 177 LEU A O 1
ATOM 1282 N N . PRO A 1 178 ? 12.802 5.360 -30.732 1.00 83.38 178 PRO A N 1
ATOM 1283 C CA . PRO A 1 178 ? 11.377 5.142 -30.476 1.00 83.38 178 PRO A CA 1
ATOM 1284 C C . PRO A 1 178 ? 10.991 3.688 -30.142 1.00 83.38 178 PRO A C 1
ATOM 1286 O O . PRO A 1 178 ? 10.317 3.489 -29.125 1.00 83.38 178 PRO A O 1
ATOM 1289 N N . PRO A 1 179 ? 11.401 2.649 -30.909 1.00 85.06 179 PRO A N 1
ATOM 1290 C CA . PRO A 1 179 ? 11.039 1.274 -30.570 1.00 85.06 179 PRO A CA 1
ATOM 1291 C C . PRO A 1 179 ? 11.696 0.808 -29.264 1.00 85.06 179 PRO A C 1
ATOM 1293 O O . PRO A 1 179 ? 11.042 0.136 -28.467 1.00 85.06 179 PRO A O 1
ATOM 1296 N N . VAL A 1 180 ? 12.944 1.208 -28.988 1.00 85.62 180 VAL A N 1
ATOM 1297 C CA . VAL A 1 180 ? 13.631 0.867 -27.729 1.00 85.62 180 VAL A CA 1
ATOM 1298 C C . VAL A 1 180 ? 12.966 1.548 -26.530 1.00 85.62 180 VAL A C 1
ATOM 1300 O O . VAL A 1 180 ? 12.764 0.899 -25.506 1.00 85.62 180 VAL A O 1
ATOM 1303 N N . ALA A 1 181 ? 12.555 2.812 -26.656 1.00 84.12 181 ALA A N 1
ATOM 1304 C CA . ALA A 1 181 ? 11.818 3.530 -25.616 1.00 84.12 181 ALA A CA 1
ATOM 1305 C C . ALA A 1 181 ? 10.438 2.897 -25.349 1.00 84.12 181 ALA A C 1
ATOM 1307 O O . ALA A 1 181 ? 10.013 2.749 -24.200 1.00 84.12 181 ALA A O 1
ATOM 1308 N N . MET A 1 182 ? 9.734 2.467 -26.398 1.00 86.94 182 MET A N 1
ATOM 1309 C CA . MET A 1 182 ? 8.457 1.767 -26.244 1.00 86.94 182 MET A CA 1
ATOM 1310 C C . MET A 1 182 ? 8.642 0.431 -25.507 1.00 86.94 182 MET A C 1
ATOM 1312 O O . MET A 1 182 ? 7.911 0.132 -24.560 1.00 86.94 182 MET A O 1
ATOM 1316 N N . LEU A 1 183 ? 9.659 -0.349 -25.892 1.00 86.38 183 LEU A N 1
ATOM 1317 C CA . LEU A 1 183 ? 10.007 -1.616 -25.246 1.00 86.38 183 LEU A CA 1
ATOM 1318 C C . LEU A 1 183 ? 10.436 -1.420 -23.789 1.00 86.38 183 LEU A C 1
ATOM 1320 O O . LEU A 1 183 ? 10.006 -2.181 -22.924 1.00 86.38 183 LEU A O 1
ATOM 1324 N N . SER A 1 184 ? 11.228 -0.388 -23.487 1.00 83.88 184 SER A N 1
ATOM 1325 C CA . SER A 1 184 ? 11.651 -0.095 -22.116 1.00 83.88 184 SER A CA 1
ATOM 1326 C C . SER A 1 184 ? 10.474 0.283 -21.225 1.00 83.88 184 SER A C 1
ATOM 1328 O O . SER A 1 184 ? 10.438 -0.132 -20.069 1.00 83.88 184 SER A O 1
ATOM 1330 N N . LEU A 1 185 ? 9.500 1.037 -21.750 1.00 85.50 185 LEU A N 1
ATOM 1331 C CA . LEU A 1 185 ? 8.285 1.399 -21.021 1.00 85.50 185 LEU A CA 1
ATOM 1332 C C . LEU A 1 185 ? 7.385 0.179 -20.799 1.00 85.50 185 LEU A C 1
ATOM 1334 O O . LEU A 1 185 ? 6.853 -0.001 -19.703 1.00 85.50 185 LEU A O 1
ATOM 1338 N N . ALA A 1 186 ? 7.232 -0.675 -21.814 1.00 87.19 186 ALA A N 1
ATOM 1339 C CA . ALA A 1 186 ? 6.489 -1.926 -21.702 1.00 87.19 186 ALA A CA 1
ATOM 1340 C C . ALA A 1 186 ? 7.127 -2.860 -20.659 1.00 87.19 186 ALA A C 1
ATOM 1342 O O . ALA A 1 186 ? 6.434 -3.338 -19.759 1.00 87.19 186 ALA A O 1
ATOM 1343 N N . ALA A 1 187 ? 8.450 -3.037 -20.707 1.00 84.31 187 ALA A N 1
ATOM 1344 C CA . ALA A 1 187 ? 9.208 -3.775 -19.699 1.00 84.31 187 ALA A CA 1
ATOM 1345 C C . ALA A 1 187 ? 9.059 -3.135 -18.311 1.00 84.31 187 ALA A C 1
ATOM 1347 O O . ALA A 1 187 ? 8.810 -3.836 -17.332 1.00 84.31 187 ALA A O 1
ATOM 1348 N N . GLY A 1 188 ? 9.116 -1.803 -18.227 1.00 82.81 188 GLY A N 1
ATOM 1349 C CA . GLY A 1 188 ? 8.911 -1.046 -16.997 1.00 82.81 188 GLY A CA 1
ATOM 1350 C C . GLY A 1 188 ? 7.537 -1.267 -16.371 1.00 82.81 188 GLY A C 1
ATOM 1351 O O . GLY A 1 188 ? 7.422 -1.400 -15.154 1.00 82.81 188 GLY A O 1
ATOM 1352 N N . ARG A 1 189 ? 6.491 -1.362 -17.198 1.00 85.44 189 ARG A N 1
ATOM 1353 C CA . ARG A 1 189 ? 5.114 -1.664 -16.779 1.00 85.44 189 ARG A CA 1
ATOM 1354 C C . ARG A 1 189 ? 4.954 -3.121 -16.355 1.00 85.44 189 ARG A C 1
ATOM 1356 O O . ARG A 1 189 ? 4.304 -3.369 -15.345 1.00 85.44 189 ARG A O 1
ATOM 1363 N N . ALA A 1 190 ? 5.564 -4.059 -17.076 1.00 83.88 190 ALA A N 1
ATOM 1364 C CA . ALA A 1 190 ? 5.531 -5.484 -16.747 1.00 83.88 190 ALA A CA 1
ATOM 1365 C C . ALA A 1 190 ? 6.281 -5.800 -15.440 1.00 83.88 190 ALA A C 1
ATOM 1367 O O . ALA A 1 190 ? 5.826 -6.613 -14.640 1.00 83.88 190 ALA A O 1
ATOM 1368 N N . LEU A 1 191 ? 7.402 -5.114 -15.201 1.00 81.94 191 LEU A N 1
ATOM 1369 C CA . LEU A 1 191 ? 8.222 -5.223 -13.993 1.00 81.94 191 LEU A CA 1
ATOM 1370 C C . LEU A 1 191 ? 7.766 -4.274 -12.877 1.00 81.94 191 LEU A C 1
ATOM 1372 O O . LEU A 1 191 ? 8.403 -4.227 -11.826 1.00 81.94 191 LEU A O 1
ATOM 1376 N N . ALA A 1 192 ? 6.706 -3.485 -13.076 1.00 75.69 192 ALA A N 1
ATOM 1377 C CA . ALA A 1 192 ? 6.241 -2.550 -12.063 1.00 75.69 192 ALA A CA 1
ATOM 1378 C C . ALA A 1 192 ? 5.715 -3.316 -10.841 1.00 75.69 192 ALA A C 1
ATOM 1380 O O . ALA A 1 192 ? 4.967 -4.290 -10.974 1.00 75.69 192 ALA A O 1
ATOM 1381 N N . PRO A 1 193 ? 6.048 -2.872 -9.622 1.00 73.00 193 PRO A N 1
ATOM 1382 C CA . PRO A 1 193 ? 5.653 -3.607 -8.443 1.00 73.00 193 PRO A CA 1
ATOM 1383 C C . PRO A 1 193 ? 4.139 -3.456 -8.233 1.00 73.00 193 PRO A C 1
ATOM 1385 O O . PRO A 1 193 ? 3.610 -2.342 -8.258 1.00 73.00 193 PRO A O 1
ATOM 1388 N N . SER A 1 194 ? 3.441 -4.573 -8.006 1.00 71.19 194 SER A N 1
ATOM 1389 C CA . SER A 1 194 ? 1.973 -4.601 -7.914 1.00 71.19 194 SER A CA 1
ATOM 1390 C C . SER A 1 194 ? 1.433 -3.597 -6.884 1.00 71.19 194 SER A C 1
ATOM 1392 O O . SER A 1 194 ? 2.060 -3.359 -5.848 1.00 71.19 194 SER A O 1
ATOM 1394 N N . ARG A 1 195 ? 0.249 -3.015 -7.116 1.00 68.31 195 ARG A N 1
ATOM 1395 C CA . ARG A 1 195 ? -0.375 -2.116 -6.122 1.00 68.31 195 ARG A CA 1
ATOM 1396 C C . ARG A 1 195 ? -0.624 -2.825 -4.785 1.00 68.31 195 ARG A C 1
ATOM 1398 O O . ARG A 1 195 ? -0.538 -2.190 -3.739 1.00 68.31 195 ARG A O 1
ATOM 1405 N N . SER A 1 196 ? -0.843 -4.139 -4.819 1.00 72.38 196 SER A N 1
ATOM 1406 C CA . SER A 1 196 ? -0.936 -4.969 -3.624 1.00 72.38 196 SER A CA 1
ATOM 1407 C C . SER A 1 196 ? 0.444 -5.206 -2.996 1.00 72.38 196 SER A C 1
ATOM 1409 O O . SER A 1 196 ? 1.443 -5.431 -3.686 1.00 72.38 196 SER A O 1
ATOM 1411 N N . ARG A 1 197 ? 0.510 -5.145 -1.662 1.00 78.12 197 ARG A N 1
ATOM 1412 C CA . ARG A 1 197 ? 1.691 -5.541 -0.874 1.00 78.12 197 ARG A CA 1
ATOM 1413 C C . ARG A 1 197 ? 1.695 -7.032 -0.534 1.00 78.12 197 ARG A C 1
ATOM 1415 O O . ARG A 1 197 ? 2.623 -7.478 0.127 1.00 78.12 197 ARG A O 1
ATOM 1422 N N . LEU A 1 198 ? 0.697 -7.791 -0.978 1.00 81.38 198 LEU A N 1
ATOM 1423 C CA . LEU A 1 198 ? 0.599 -9.216 -0.688 1.00 81.38 198 LEU A CA 1
ATOM 1424 C C . LEU A 1 198 ? 1.730 -9.994 -1.361 1.00 81.38 198 LEU A C 1
ATOM 1426 O O . LEU A 1 198 ? 2.023 -9.807 -2.546 1.00 81.38 198 LEU A O 1
ATOM 1430 N N . THR A 1 199 ? 2.343 -10.904 -0.611 1.00 81.44 199 THR A N 1
ATOM 1431 C CA . THR A 1 199 ? 3.219 -11.925 -1.191 1.00 81.44 199 THR A CA 1
ATOM 1432 C C . THR A 1 199 ? 2.375 -13.009 -1.875 1.00 81.44 199 THR A C 1
ATOM 1434 O O . THR A 1 199 ? 1.141 -13.013 -1.820 1.00 81.44 199 THR A O 1
ATOM 1437 N N . ARG A 1 200 ? 3.016 -13.969 -2.558 1.00 82.56 200 ARG A N 1
ATOM 1438 C CA . ARG A 1 200 ? 2.293 -15.135 -3.103 1.00 82.56 200 ARG A CA 1
ATOM 1439 C C . ARG A 1 200 ? 1.627 -15.954 -1.992 1.00 82.56 200 ARG A C 1
ATOM 1441 O O . ARG A 1 200 ? 0.548 -16.483 -2.226 1.00 82.56 200 ARG A O 1
ATOM 1448 N N . ALA A 1 201 ? 2.247 -16.025 -0.816 1.00 82.56 201 ALA A N 1
ATOM 1449 C CA . ALA A 1 201 ? 1.682 -16.687 0.351 1.00 82.56 201 ALA A CA 1
ATOM 1450 C C . ALA A 1 201 ? 0.519 -15.896 0.952 1.00 82.56 201 ALA A C 1
ATOM 1452 O O . ALA A 1 201 ? -0.539 -16.475 1.158 1.00 82.56 201 ALA A O 1
ATOM 1453 N N . GLY A 1 202 ? 0.655 -14.572 1.097 1.00 80.25 202 GLY A N 1
ATOM 1454 C CA . GLY A 1 202 ? -0.449 -13.712 1.534 1.00 80.25 202 GLY A CA 1
ATOM 1455 C C . GLY A 1 202 ? -1.693 -13.839 0.648 1.00 80.25 202 GLY A C 1
ATOM 1456 O O . GLY A 1 202 ? -2.802 -13.884 1.157 1.00 80.25 202 GLY A O 1
ATOM 1457 N N . ARG A 1 203 ? -1.519 -13.993 -0.675 1.00 84.44 203 ARG A N 1
ATOM 1458 C CA . ARG A 1 203 ? -2.634 -14.260 -1.607 1.00 84.44 203 ARG A CA 1
ATOM 1459 C C . ARG A 1 203 ? -3.266 -15.646 -1.478 1.00 84.44 203 ARG A C 1
ATOM 1461 O O . ARG A 1 203 ? -4.390 -15.805 -1.921 1.00 84.44 203 ARG A O 1
ATOM 1468 N N . ARG A 1 204 ? -2.536 -16.643 -0.973 1.00 84.94 204 ARG A N 1
ATOM 1469 C CA . ARG A 1 204 ? -3.059 -18.001 -0.734 1.00 84.94 204 ARG A CA 1
ATOM 1470 C C . ARG A 1 204 ? -3.714 -18.143 0.639 1.00 84.94 204 ARG A C 1
ATOM 1472 O O . ARG A 1 204 ? -4.379 -19.140 0.870 1.00 84.94 204 ARG A O 1
ATOM 1479 N N . ALA A 1 205 ? -3.445 -17.205 1.544 1.00 82.69 205 ALA A N 1
ATOM 1480 C CA . ALA A 1 205 ? -3.984 -17.190 2.898 1.00 82.69 205 ALA A CA 1
ATOM 1481 C C . ALA A 1 205 ? -5.341 -16.463 3.003 1.00 82.69 205 ALA A C 1
ATOM 1483 O O . ALA A 1 205 ? -5.922 -16.447 4.084 1.00 82.69 205 ALA A O 1
ATOM 1484 N N . LEU A 1 206 ? -5.801 -15.852 1.904 1.00 80.62 206 LEU A N 1
ATOM 1485 C CA . LEU A 1 206 ? -7.152 -15.320 1.707 1.00 80.62 206 LEU A CA 1
ATOM 1486 C C . LEU A 1 206 ? -8.002 -16.367 0.987 1.00 80.62 206 LEU A C 1
ATOM 1488 O O . LEU A 1 206 ? -9.191 -16.480 1.343 1.00 80.62 206 LEU A O 1
#

Secondary structure (DSSP, 8-state):
-HHHHHHHHHHHHHHHHHHHHHHHHHHHHHHTPPPP-----SHHHHHHHHHHHHHHHHHHHHHHHHTTSEEE-TTSEEEESS---SSHHHHHHHHHHGGGTEEEHHHHHHHHTTSHHHHHHHHHHHHTTSB--TTTTHHHHHHHHHHHHHHHHHHHHHHHHHHHT--PPPPHHHHHHHHHHHHHHHHHHHTSPPS--B-HHHHH--